Protein AF-W9R3K5-F1 (afdb_monomer)

InterPro domains:
  IPR002325 Cytochrome f [PF01333] (214-258)
  IPR002325 Cytochrome f [PR00610] (56-75)
  IPR002325 Cytochrome f [PR00610] (76-96)
  IPR002325 Cytochrome f [PR00610] (97-116)
  IPR002325 Cytochrome f [PR00610] (117-137)
  IPR002325 Cytochrome f [PR00610] (138-158)
  IPR002325 Cytochrome f [PR00610] (159-179)
  IPR002325 Cytochrome f [PR00610] (180-200)
  IPR002325 Cytochrome f [PR00610] (201-224)
  IPR002325 Cytochrome f [PR00610] (250-258)
  IPR002325 Cytochrome f [PS51010] (47-258)
  IPR011054 Rudiment single hybrid motif [SSF51246] (215-258)
  IPR024094 Cytochrome f large domain [PF16639] (54-202)
  IPR036826 Cytochrome f large domain superfamily [G3DSA:2.60.40.830] (54-217)
  IPR036826 Cytochrome f large domain superfamily [SSF49441] (54-215)

Foldseek 3Di:
DQDPVNVVVQVVVQVDPPQQWAFADPPPPPPPDDQFAADDPCVPVPPDPDDVLPPDVDQADPVRHGPRCVFAVDGDDKDWDFPRIGHAQAKGKIKIAQDDDQPAFAQDLLQDTHAKFKKKKKAADPQKAQDDPVRDDPVVCVLCVPWDWDASDPVRRRIIITDRHGCVSPSMDITTMTHHDCVVVVPDGRDHTYMGMHMDMHGTQADPVRDGGLRHDDDDPDDADFPDWDADPSGWIWTWGAHPPPRDIDIDTRHRHD

Solvent-accessible surface area (backbone atoms only — not comparable to full-atom values): 15282 Å² total; per-residue (Å²): 132,86,49,72,67,58,55,49,50,56,56,48,61,75,67,52,89,64,89,71,44,39,32,53,54,76,76,82,57,90,56,94,78,63,71,32,28,27,66,68,76,46,89,57,72,85,78,66,93,72,66,83,57,70,86,47,95,58,65,57,45,98,89,63,42,32,63,21,40,77,27,31,76,75,89,60,76,59,48,78,49,62,68,66,58,44,51,57,69,34,72,46,63,37,39,38,35,48,74,73,70,82,87,57,62,41,58,40,97,81,26,48,77,35,78,42,34,21,33,36,37,40,40,48,49,81,70,28,30,70,47,53,83,88,73,52,52,71,74,58,45,61,80,37,68,90,62,69,78,39,53,62,36,97,88,37,49,23,28,38,34,39,60,56,40,59,28,87,82,46,37,60,44,72,43,55,32,25,37,44,41,53,91,80,39,82,91,41,71,83,47,78,42,65,68,48,66,23,30,35,72,54,77,46,31,40,44,97,89,68,47,74,36,52,54,42,91,85,74,80,92,66,78,57,47,79,76,48,77,46,77,43,96,85,47,29,38,41,37,33,32,30,28,84,86,79,64,52,75,46,78,46,78,45,60,28,50,108

pLDDT: mean 80.39, std 20.35, range [26.19, 96.69]

Nearest PDB structures (foldseek):
  1tkw-assembly1_B  TM=9.894E-01  e=4.294E-32  Brassica rapa subsp. rapa
  6rqf-assembly1_C  TM=9.807E-01  e=3.649E-30  Spinacia oleracea
  9es7-assembly1_C  TM=9.771E-01  e=3.860E-30  Spinacia oleracea
  1cfm-assembly1_C  TM=9.773E-01  e=5.426E-29  Chlamydomonas reinhardtii
  1e2v-assembly3_C  TM=9.844E-01  e=1.127E-28  Chlamydomonas reinhardtii

Mean predicted aligned error: 10.36 Å

Radius of gyration: 23.52 Å; Cα contacts (8 Å, |Δi|>4): 490; chains: 1; bounding box: 54×47×71 Å

Secondary structure (DSSP, 8-state):
---HHHHHHHHHHTT--S---EEE-------TT---B----GGGTTTS---GGGS-S-SB-TTS-BGGGGT--S----EEE--SEE-TT-EEEEEEE----TT--EEPTTSSEEPPEEEEEEEPPTT-EEPPTTTS-HHHHHHTTT---EEEETTEEEEEEEEEEETTT-SEEEEEEEPP-TTT-TT--S-EE--EEEEEES--SB-TTSPBPSSSPPPPSS-SEEEEEEE-TTS-EEEEEE-TTT--EEEEEE-S--

Sequence (258 aa):
MVTLAEAQAIKRLNKSAGRRRFVFKSFSQRLEDVDVDVCFDLSLLVGFGWNPFESYENPREATGRIVCANCHLANKPVDIEVPQAVLPDTVFEAVVRIPYDLQLKQVLANGKKGALNVGAVLILPEGFELAPPDRISPEIKEKISNLSFQSYRPTKKNILVIGPVPGQKYSEITFPILSPDPATKKDVHFLKYPIYVGGNRGRGQIYPDGSKSNNNVYNATSAGIVSKIIRKEKGGYEIIIVDASDGRQVVDIIPPGP

Structure (mmCIF, N/CA/C/O backbone):
data_AF-W9R3K5-F1
#
_entry.id   AF-W9R3K5-F1
#
loop_
_atom_site.group_PDB
_atom_site.id
_atom_site.type_symbol
_atom_site.label_atom_id
_atom_site.label_alt_id
_atom_site.label_comp_id
_atom_site.label_asym_id
_atom_site.label_entity_id
_atom_site.label_seq_id
_atom_site.pdbx_PDB_ins_code
_atom_site.Cartn_x
_atom_site.Cartn_y
_atom_site.Cartn_z
_atom_site.occupancy
_atom_site.B_iso_or_equiv
_atom_site.auth_seq_id
_atom_site.auth_comp_id
_atom_site.auth_asym_id
_atom_site.auth_atom_id
_atom_site.pdbx_PDB_model_num
ATOM 1 N N . MET A 1 1 ? 1.457 -28.429 -20.320 1.00 41.31 1 MET A N 1
ATOM 2 C CA . MET A 1 1 ? 2.790 -28.838 -20.812 1.00 41.31 1 MET A CA 1
ATOM 3 C C . MET A 1 1 ? 3.045 -28.094 -22.106 1.00 41.31 1 MET A C 1
ATOM 5 O O . MET A 1 1 ? 2.205 -28.184 -22.988 1.00 41.31 1 MET A O 1
ATOM 9 N N . VAL A 1 2 ? 4.127 -27.318 -22.183 1.00 41.12 2 VAL A N 1
ATOM 10 C CA . VAL A 1 2 ? 4.504 -26.596 -23.409 1.00 41.12 2 VAL A CA 1
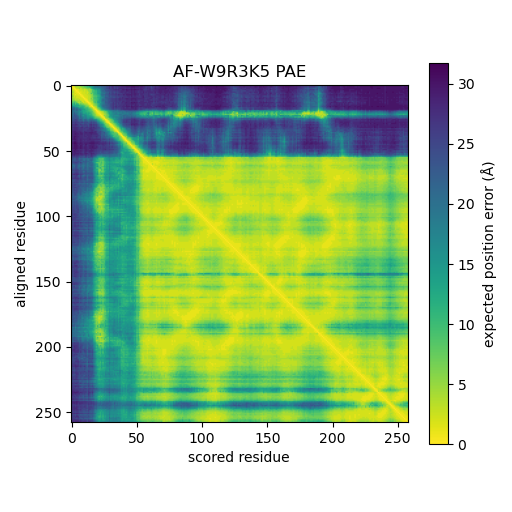ATOM 11 C C . VAL A 1 2 ? 5.002 -27.620 -24.424 1.00 41.12 2 VAL A C 1
ATOM 13 O O . VAL A 1 2 ? 5.856 -28.447 -24.105 1.00 41.12 2 VAL A O 1
ATOM 16 N N . THR A 1 3 ? 4.438 -27.603 -25.624 1.00 65.56 3 THR A N 1
ATOM 17 C CA . THR A 1 3 ? 4.797 -28.532 -26.697 1.00 65.56 3 THR A CA 1
ATOM 18 C C . THR A 1 3 ? 6.191 -28.218 -27.245 1.00 65.56 3 THR A C 1
ATOM 20 O O . THR A 1 3 ? 6.673 -27.084 -27.194 1.00 65.56 3 THR A O 1
ATOM 23 N N . LEU A 1 4 ? 6.860 -29.223 -27.816 1.00 56.72 4 LEU A N 1
ATOM 24 C CA . LEU A 1 4 ? 8.190 -29.053 -28.415 1.00 56.72 4 LEU A CA 1
ATOM 25 C C . LEU A 1 4 ? 8.189 -27.976 -29.521 1.00 56.72 4 LEU A C 1
ATOM 27 O O . LEU A 1 4 ? 9.168 -27.250 -29.683 1.00 56.72 4 LEU A O 1
ATOM 31 N N . ALA A 1 5 ? 7.069 -27.836 -30.235 1.00 47.56 5 ALA A N 1
ATOM 32 C CA . ALA A 1 5 ? 6.863 -26.818 -31.260 1.00 47.56 5 ALA A CA 1
ATOM 33 C C . ALA A 1 5 ? 6.784 -25.399 -30.668 1.00 47.56 5 ALA A C 1
ATOM 35 O O . ALA A 1 5 ? 7.426 -24.484 -31.185 1.00 47.56 5 ALA A O 1
ATOM 36 N N . GLU A 1 6 ? 6.079 -25.215 -29.548 1.00 51.31 6 GLU A N 1
ATOM 37 C CA . GLU A 1 6 ? 6.018 -23.935 -28.826 1.00 51.31 6 GLU A CA 1
ATOM 38 C C . GLU A 1 6 ? 7.387 -23.554 -28.242 1.00 51.31 6 GLU A C 1
ATOM 40 O O . GLU A 1 6 ? 7.830 -22.411 -28.376 1.00 51.31 6 GLU A O 1
ATOM 45 N N . ALA A 1 7 ? 8.122 -24.523 -27.686 1.00 47.47 7 ALA A N 1
ATOM 46 C CA . ALA A 1 7 ? 9.485 -24.309 -27.199 1.00 47.47 7 ALA A CA 1
ATOM 47 C C . ALA A 1 7 ? 10.452 -23.916 -28.336 1.00 47.47 7 ALA A C 1
ATOM 49 O O . ALA A 1 7 ? 11.297 -23.031 -28.174 1.00 47.47 7 ALA A O 1
ATOM 50 N N . GLN A 1 8 ? 10.315 -24.530 -29.515 1.00 45.72 8 GLN A N 1
ATOM 51 C CA . GLN A 1 8 ? 11.103 -24.188 -30.703 1.00 45.72 8 GLN A CA 1
ATOM 52 C C . GLN A 1 8 ? 10.725 -22.821 -31.288 1.00 45.72 8 GLN A C 1
ATOM 54 O O . GLN A 1 8 ? 11.617 -22.093 -31.731 1.00 45.72 8 GLN A O 1
ATOM 59 N N . ALA A 1 9 ? 9.448 -22.434 -31.252 1.00 48.56 9 ALA A N 1
ATOM 60 C CA . ALA A 1 9 ? 8.982 -21.118 -31.688 1.00 48.56 9 ALA A CA 1
ATOM 61 C C . ALA A 1 9 ? 9.552 -19.990 -30.809 1.00 48.56 9 ALA A C 1
ATOM 63 O O . ALA A 1 9 ? 10.096 -19.019 -31.339 1.00 48.56 9 ALA A O 1
ATOM 64 N N . ILE A 1 10 ? 9.552 -20.161 -29.481 1.00 54.00 10 ILE A N 1
ATOM 65 C CA . ILE A 1 10 ? 10.198 -19.231 -28.534 1.00 54.00 10 ILE A CA 1
ATOM 66 C C . ILE A 1 10 ? 11.708 -19.139 -28.812 1.00 54.00 10 ILE A C 1
ATOM 68 O O . ILE A 1 10 ? 12.281 -18.049 -28.863 1.00 54.00 10 ILE A O 1
ATOM 72 N N . LYS A 1 11 ? 12.362 -20.276 -29.085 1.00 50.69 11 LYS A N 1
ATOM 73 C CA . LYS A 1 11 ? 13.798 -20.331 -29.409 1.00 50.69 11 LYS A CA 1
ATOM 74 C C . LYS A 1 11 ? 14.140 -19.643 -30.741 1.00 50.69 11 LYS A C 1
ATOM 76 O O . LYS A 1 11 ? 15.231 -19.091 -30.867 1.00 50.69 11 LYS A O 1
ATOM 81 N N . ARG A 1 12 ? 13.228 -19.652 -31.722 1.00 46.44 12 ARG A N 1
ATOM 82 C CA . ARG A 1 12 ? 13.367 -18.941 -33.010 1.00 46.44 12 ARG A CA 1
ATOM 83 C C . ARG A 1 12 ? 13.109 -17.438 -32.877 1.00 46.44 12 ARG A C 1
ATOM 85 O O . ARG A 1 12 ? 13.874 -16.656 -33.438 1.00 46.44 12 ARG A O 1
ATOM 92 N N . LEU A 1 13 ? 12.125 -17.024 -32.076 1.00 50.50 13 LEU A N 1
ATOM 93 C CA . LEU A 1 13 ? 11.894 -15.611 -31.742 1.00 50.50 13 LEU A CA 1
ATOM 94 C C . LEU A 1 13 ? 13.122 -14.994 -31.053 1.00 50.50 13 LEU A C 1
ATOM 96 O O . LEU A 1 13 ? 13.580 -13.927 -31.464 1.00 50.50 13 LEU A O 1
ATOM 100 N N . ASN A 1 14 ? 13.748 -15.740 -30.135 1.00 49.41 14 ASN A N 1
ATOM 101 C CA . ASN A 1 14 ? 15.016 -15.383 -29.485 1.00 49.41 14 ASN A CA 1
ATOM 102 C C . ASN A 1 14 ? 16.239 -15.337 -30.423 1.00 49.41 14 ASN A C 1
ATOM 104 O O . ASN A 1 14 ? 17.318 -14.965 -29.972 1.00 49.41 14 ASN A O 1
ATOM 108 N N . LYS A 1 15 ? 16.121 -15.710 -31.705 1.00 49.28 15 LYS A N 1
ATOM 109 C CA . LYS A 1 15 ? 17.204 -15.618 -32.705 1.00 49.28 15 LYS A CA 1
ATOM 110 C C . LYS A 1 15 ? 16.934 -14.603 -33.819 1.00 49.28 15 LYS A C 1
ATOM 112 O O . LYS A 1 15 ? 17.848 -14.311 -34.583 1.00 49.28 15 LYS A O 1
ATOM 117 N N . SER A 1 16 ? 15.732 -14.032 -33.901 1.00 44.34 16 SER A N 1
ATOM 118 C CA . SER A 1 16 ? 15.395 -13.044 -34.933 1.00 44.34 16 SER A CA 1
ATOM 119 C C . SER A 1 16 ? 16.031 -11.671 -34.650 1.00 44.34 16 SER A C 1
ATOM 121 O O . SER A 1 16 ? 16.221 -11.291 -33.490 1.00 44.34 16 SER A O 1
ATOM 123 N N . ALA A 1 17 ? 16.403 -10.962 -35.721 1.00 42.12 17 ALA A N 1
ATOM 124 C CA . ALA A 1 17 ? 17.084 -9.661 -35.706 1.00 42.12 17 ALA A CA 1
ATOM 125 C C . ALA A 1 17 ? 16.124 -8.452 -35.616 1.00 42.12 17 ALA A C 1
ATOM 127 O O . ALA A 1 17 ? 16.556 -7.305 -35.710 1.00 42.12 17 ALA A O 1
ATOM 128 N N . GLY A 1 18 ? 14.820 -8.686 -35.425 1.00 47.09 18 GLY A N 1
ATOM 129 C CA . GLY A 1 18 ? 13.885 -7.621 -35.054 1.00 47.09 18 GLY A CA 1
ATOM 130 C C . GLY A 1 18 ? 14.206 -7.112 -33.646 1.00 47.09 18 GLY A C 1
ATOM 131 O O . GLY A 1 18 ? 14.581 -7.909 -32.789 1.00 47.09 18 GLY A O 1
ATOM 132 N N . ARG A 1 19 ? 14.092 -5.794 -33.403 1.00 52.88 19 ARG A N 1
ATOM 133 C CA . ARG A 1 19 ? 14.373 -5.146 -32.101 1.00 52.88 19 ARG A CA 1
ATOM 134 C C . ARG A 1 19 ? 13.690 -5.914 -30.960 1.00 52.88 19 ARG A C 1
ATOM 136 O O . ARG A 1 19 ? 12.493 -5.744 -30.736 1.00 52.88 19 ARG A O 1
ATOM 143 N N . ARG A 1 20 ? 14.456 -6.745 -30.249 1.00 64.69 20 ARG A N 1
ATOM 144 C CA . ARG A 1 20 ? 13.979 -7.517 -29.099 1.00 64.69 20 ARG A CA 1
ATOM 145 C C . ARG A 1 20 ? 13.654 -6.546 -27.974 1.00 64.69 20 ARG A C 1
ATOM 147 O O . ARG A 1 20 ? 14.472 -5.696 -27.632 1.00 64.69 20 ARG A O 1
ATOM 154 N N . ARG A 1 21 ? 12.435 -6.634 -27.458 1.00 66.94 21 ARG A N 1
ATOM 155 C CA . ARG A 1 21 ? 11.913 -5.764 -26.405 1.00 66.94 21 ARG A CA 1
ATOM 156 C C . ARG A 1 21 ? 11.187 -6.619 -25.382 1.00 66.94 21 ARG A C 1
ATOM 158 O O . ARG A 1 21 ? 10.564 -7.618 -25.741 1.00 66.94 21 ARG A O 1
ATOM 165 N N . PHE A 1 22 ? 11.246 -6.207 -24.128 1.00 65.25 22 PHE A N 1
ATOM 166 C CA . PHE A 1 22 ? 10.305 -6.658 -23.117 1.00 65.25 22 PHE A CA 1
ATOM 167 C C . PHE A 1 22 ? 8.942 -6.060 -23.428 1.00 65.25 22 PHE A C 1
ATOM 169 O O . PHE A 1 22 ? 8.864 -4.897 -23.812 1.00 65.25 22 PHE A O 1
ATOM 176 N N . VAL A 1 23 ? 7.879 -6.841 -23.276 1.00 63.09 23 VAL A N 1
ATOM 177 C CA . VAL A 1 23 ? 6.501 -6.363 -23.444 1.00 63.09 23 VAL A CA 1
ATOM 178 C C . VAL A 1 23 ? 5.784 -6.570 -22.121 1.00 63.09 23 VAL A C 1
ATOM 180 O O . VAL A 1 23 ? 5.888 -7.644 -21.534 1.00 63.09 23 VAL A O 1
ATOM 183 N N . PHE A 1 24 ? 5.029 -5.589 -21.643 1.00 65.25 24 PHE A N 1
ATOM 184 C CA . PHE A 1 24 ? 4.273 -5.758 -20.403 1.00 65.25 24 PHE A CA 1
ATOM 185 C C . PHE A 1 24 ? 2.836 -6.204 -20.691 1.00 65.25 24 PHE A C 1
ATOM 187 O O . PHE A 1 24 ? 2.197 -5.777 -21.657 1.00 65.25 24 PHE A O 1
ATOM 194 N N . LYS A 1 25 ? 2.307 -7.130 -19.882 1.00 51.72 25 LYS A N 1
ATOM 195 C CA . LYS A 1 25 ? 0.857 -7.372 -19.820 1.00 51.72 25 LYS A CA 1
ATOM 196 C C . LYS A 1 25 ? 0.253 -6.256 -18.981 1.00 51.72 25 LYS A C 1
ATOM 198 O O . LYS A 1 25 ? 0.192 -6.392 -17.768 1.00 51.72 25 LYS A O 1
ATOM 203 N N . SER A 1 26 ? -0.238 -5.197 -19.624 1.00 41.81 26 SER A N 1
ATOM 204 C CA . SER A 1 26 ? -1.312 -4.423 -19.013 1.00 41.81 26 SER A CA 1
ATOM 205 C C . SER A 1 26 ? -2.578 -5.270 -19.123 1.00 41.81 26 SER A C 1
ATOM 207 O O . SER A 1 26 ? -3.160 -5.433 -20.195 1.00 41.81 26 SER A O 1
ATOM 209 N N . PHE A 1 27 ? -2.991 -5.889 -18.021 1.00 37.06 27 PHE A N 1
ATOM 210 C CA . PHE A 1 27 ? -4.405 -6.199 -17.872 1.00 37.06 27 PHE A CA 1
ATOM 211 C C . PHE A 1 27 ? -5.084 -4.860 -17.589 1.00 37.06 27 PHE A C 1
ATOM 213 O O . PHE A 1 27 ? -5.356 -4.519 -16.450 1.00 37.06 27 PHE A O 1
ATOM 220 N N . SER A 1 28 ? -5.331 -4.073 -18.641 1.00 33.62 28 SER A N 1
ATOM 221 C CA . SER A 1 28 ? -6.359 -3.033 -18.591 1.00 33.62 28 SER A CA 1
ATOM 222 C C . SER A 1 28 ? -7.713 -3.726 -18.738 1.00 33.62 28 SER A C 1
ATOM 224 O O . SER A 1 28 ? -8.464 -3.524 -19.684 1.00 33.62 28 SER A O 1
ATOM 226 N N . GLN A 1 29 ? -7.996 -4.652 -17.831 1.00 29.77 29 GLN A N 1
ATOM 227 C CA . GLN A 1 29 ? -9.359 -4.751 -17.375 1.00 29.77 29 GLN A CA 1
ATOM 228 C C . GLN A 1 29 ? -9.441 -3.662 -16.310 1.00 29.77 29 GLN A C 1
ATOM 230 O O . GLN A 1 29 ? -8.603 -3.615 -15.409 1.00 29.77 29 GLN A O 1
ATOM 235 N N . ARG A 1 30 ? -10.441 -2.785 -16.416 1.00 35.00 30 ARG A N 1
ATOM 236 C CA . ARG A 1 30 ? -11.082 -2.249 -15.216 1.00 35.00 30 ARG A CA 1
ATOM 237 C C . ARG A 1 30 ? -11.542 -3.472 -14.427 1.00 35.00 30 ARG A C 1
ATOM 239 O O . ARG A 1 30 ? -12.647 -3.959 -14.621 1.00 35.00 30 ARG A O 1
ATOM 246 N N . LEU A 1 31 ? -10.625 -4.079 -13.688 1.00 33.44 31 LEU A N 1
ATOM 247 C CA . LEU A 1 31 ? -10.950 -5.100 -12.727 1.00 33.44 31 LEU A CA 1
ATOM 248 C C . LEU A 1 31 ? -11.504 -4.299 -11.567 1.00 33.44 31 LEU A C 1
ATOM 250 O O . LEU A 1 31 ? -10.757 -3.740 -10.774 1.00 33.44 31 LEU A O 1
ATOM 254 N N . GLU A 1 32 ? -12.829 -4.227 -11.523 1.00 29.41 32 GLU A N 1
ATOM 255 C CA . GLU A 1 32 ? -13.564 -3.862 -10.314 1.00 29.41 32 GLU A CA 1
ATOM 256 C C . GLU A 1 32 ? -13.214 -4.817 -9.144 1.00 29.41 32 GLU A C 1
ATOM 258 O O . GLU A 1 32 ? -13.523 -4.494 -8.007 1.00 29.41 32 GLU A O 1
ATOM 263 N N . ASP A 1 33 ? -12.460 -5.903 -9.406 1.00 26.19 33 ASP A N 1
ATOM 264 C CA . ASP A 1 33 ? -12.069 -6.954 -8.460 1.00 26.19 33 ASP A CA 1
ATOM 265 C C . ASP A 1 33 ? -10.570 -7.354 -8.513 1.00 26.19 33 ASP A C 1
ATOM 267 O O . ASP A 1 33 ? -10.234 -8.540 -8.460 1.00 26.19 33 ASP A O 1
ATOM 271 N N . VAL A 1 34 ? -9.621 -6.415 -8.633 1.00 29.66 34 VAL A N 1
ATOM 272 C CA . VAL A 1 34 ? -8.253 -6.715 -8.150 1.00 29.66 34 VAL A CA 1
ATOM 273 C C . VAL A 1 34 ? -8.083 -6.004 -6.822 1.00 29.66 34 VAL A C 1
ATOM 275 O O . VAL A 1 34 ? -7.990 -4.781 -6.775 1.00 29.66 34 VAL A O 1
ATOM 278 N N . ASP A 1 35 ? -8.039 -6.794 -5.751 1.00 31.44 35 ASP A N 1
ATOM 279 C CA . ASP A 1 35 ? -7.597 -6.366 -4.426 1.00 31.44 35 ASP A CA 1
ATOM 280 C C . ASP A 1 35 ? -6.124 -5.939 -4.516 1.00 31.44 35 ASP A C 1
ATOM 282 O O . ASP A 1 35 ? -5.186 -6.736 -4.389 1.00 31.44 35 ASP A O 1
ATOM 286 N N . VAL A 1 36 ? -5.944 -4.657 -4.826 1.00 30.83 36 VAL A N 1
ATOM 287 C CA . VAL A 1 36 ? -4.672 -3.958 -4.976 1.00 30.83 36 VAL A CA 1
ATOM 288 C C . VAL A 1 36 ? -4.496 -3.039 -3.773 1.00 30.83 36 VAL A C 1
ATOM 290 O O . VAL A 1 36 ? -4.692 -1.837 -3.874 1.00 30.83 36 VAL A O 1
ATOM 293 N N . ASP A 1 37 ? -4.098 -3.582 -2.625 1.00 34.25 37 ASP A N 1
ATOM 294 C CA . ASP A 1 37 ? -3.988 -2.777 -1.403 1.00 34.25 37 ASP A CA 1
ATOM 295 C C . ASP A 1 37 ? -2.640 -3.028 -0.718 1.00 34.25 37 ASP A C 1
ATOM 297 O O . ASP A 1 37 ? -2.305 -4.175 -0.427 1.00 34.25 37 ASP A O 1
ATOM 301 N N . VAL A 1 38 ? -1.844 -1.959 -0.513 1.00 32.44 38 VAL A N 1
ATOM 302 C CA . VAL A 1 38 ? -0.531 -1.949 0.186 1.00 32.44 38 VAL A CA 1
ATOM 303 C C . VAL A 1 38 ? -0.621 -1.385 1.623 1.00 32.44 38 VAL A C 1
ATOM 305 O O . VAL A 1 38 ? -1.635 -0.874 2.052 1.00 32.44 38 VAL A O 1
ATOM 308 N N . CYS A 1 39 ? 0.381 -1.633 2.466 1.00 32.94 39 CYS A N 1
ATOM 309 C CA . CYS A 1 39 ? 0.440 -1.384 3.901 1.00 32.94 39 CYS A CA 1
ATOM 310 C C . CYS A 1 39 ? 1.871 -0.987 4.154 1.00 32.94 39 CYS A C 1
ATOM 312 O O . CYS A 1 39 ? 2.777 -1.803 4.006 1.00 32.94 39 CYS A O 1
ATOM 314 N N . PHE A 1 40 ? 2.031 0.263 4.548 1.00 35.84 40 PHE A N 1
ATOM 315 C CA . PHE A 1 40 ? 3.205 0.745 5.236 1.00 35.84 40 PHE A CA 1
ATOM 316 C C . PHE A 1 40 ? 2.721 1.846 6.166 1.00 35.84 40 PHE A C 1
ATOM 318 O O . PHE A 1 40 ? 2.490 2.977 5.734 1.00 35.84 40 PHE A O 1
ATOM 325 N N . ASP A 1 41 ? 2.563 1.525 7.448 1.00 33.72 41 ASP A N 1
ATOM 326 C CA . ASP A 1 41 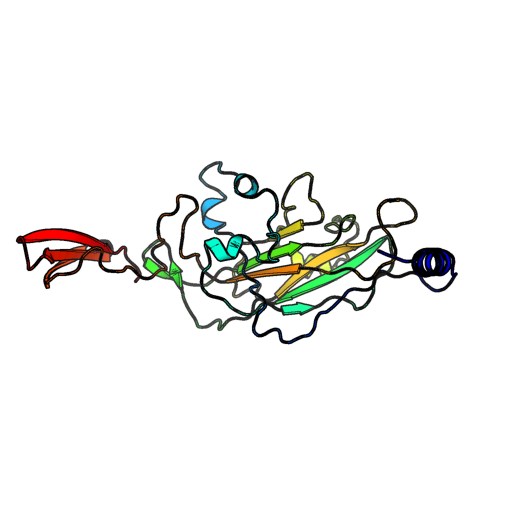? 2.599 2.566 8.462 1.00 33.72 41 ASP A CA 1
ATOM 327 C C . ASP A 1 41 ? 4.065 2.901 8.737 1.00 33.72 41 ASP A C 1
ATOM 329 O O . ASP A 1 41 ? 4.696 2.391 9.660 1.00 33.72 41 ASP A O 1
ATOM 333 N N . LEU A 1 42 ? 4.647 3.750 7.893 1.00 35.16 42 LEU A N 1
ATOM 334 C CA . LEU A 1 42 ? 5.991 4.252 8.153 1.00 35.16 42 LEU A CA 1
ATOM 335 C C . LEU A 1 42 ? 6.027 5.257 9.326 1.00 35.16 42 LEU A C 1
ATOM 337 O O . LEU A 1 42 ? 7.107 5.747 9.654 1.00 35.16 42 LEU A O 1
ATOM 341 N N . SER A 1 43 ? 4.906 5.563 9.997 1.00 36.00 43 SER A N 1
ATOM 342 C CA . SER A 1 43 ? 4.968 6.384 11.215 1.00 36.00 43 SER A CA 1
ATOM 343 C C . SER A 1 43 ? 5.704 5.686 12.369 1.00 36.00 43 SER A C 1
ATOM 345 O O . SER A 1 43 ? 6.144 6.358 13.299 1.00 36.00 43 SER A O 1
ATOM 347 N N . LEU A 1 44 ? 5.943 4.373 12.269 1.00 30.80 44 LEU A N 1
ATOM 348 C CA . LEU A 1 44 ? 6.777 3.614 13.207 1.00 30.80 44 LEU A CA 1
ATOM 349 C C . LEU A 1 44 ? 8.252 3.471 12.784 1.00 30.80 44 LEU A C 1
ATOM 351 O O . LEU A 1 44 ? 9.061 3.009 13.589 1.00 30.80 44 LEU A O 1
ATOM 355 N N . LEU A 1 45 ? 8.647 3.899 11.576 1.00 36.97 45 LEU A N 1
ATOM 356 C CA . LEU A 1 45 ? 9.967 3.565 11.013 1.00 36.97 45 LEU A CA 1
ATOM 357 C C . LEU A 1 45 ? 11.174 4.339 11.556 1.00 36.97 45 LEU A C 1
ATOM 359 O O . LEU A 1 45 ? 12.292 4.069 11.129 1.00 36.97 45 LEU A O 1
ATOM 363 N N . VAL A 1 46 ? 11.006 5.251 12.514 1.00 33.81 46 VAL A N 1
ATOM 364 C CA . VAL A 1 46 ? 12.155 6.006 13.055 1.00 33.81 46 VAL A CA 1
ATOM 365 C C . VAL A 1 46 ? 12.390 5.760 14.553 1.00 33.81 46 VAL A C 1
ATOM 367 O O . VAL A 1 46 ? 13.419 6.166 15.076 1.00 33.81 46 VAL A O 1
ATOM 370 N N . GLY A 1 47 ? 11.484 5.069 15.260 1.00 30.41 47 GLY A N 1
ATOM 371 C CA . GLY A 1 47 ? 11.509 5.031 16.733 1.00 30.41 47 GLY A CA 1
ATOM 372 C C . GLY A 1 47 ? 11.881 3.708 17.411 1.00 30.41 47 GLY A C 1
ATOM 373 O O . GLY A 1 47 ? 12.357 3.746 18.540 1.00 30.41 47 GLY A O 1
ATOM 374 N N . PHE A 1 48 ? 11.654 2.549 16.779 1.00 27.95 48 PHE A N 1
ATOM 375 C CA . PHE A 1 48 ? 11.567 1.277 17.525 1.00 27.95 48 PHE A CA 1
ATOM 376 C C . PHE A 1 48 ? 12.439 0.115 17.026 1.00 27.95 48 PHE A C 1
ATOM 378 O O . PHE A 1 48 ? 12.298 -0.993 17.533 1.00 27.95 48 PHE A O 1
ATOM 385 N N . GLY A 1 49 ? 13.350 0.322 16.068 1.00 27.81 49 GLY A N 1
ATOM 386 C CA . GLY A 1 49 ? 14.281 -0.741 15.645 1.00 27.81 49 GLY A CA 1
ATOM 387 C C . GLY A 1 49 ? 13.604 -2.006 15.090 1.00 27.81 49 GLY A C 1
ATOM 388 O O . GLY A 1 49 ? 14.214 -3.070 15.079 1.00 27.81 49 GLY A O 1
ATOM 389 N N . TRP A 1 50 ? 12.349 -1.900 14.643 1.00 34.72 50 TRP A N 1
ATOM 390 C CA . TRP A 1 50 ? 11.567 -3.006 14.097 1.00 34.72 50 TRP A CA 1
ATOM 391 C C . TRP A 1 50 ? 11.705 -3.030 12.573 1.00 34.72 50 TRP A C 1
ATOM 393 O O . TRP A 1 50 ? 11.459 -2.015 11.918 1.00 34.72 50 TRP A O 1
ATOM 403 N N . ASN A 1 51 ? 12.117 -4.168 12.009 1.00 41.81 51 ASN A N 1
ATOM 404 C CA . ASN A 1 51 ? 12.306 -4.333 10.571 1.00 41.81 51 ASN A CA 1
ATOM 405 C C . ASN A 1 51 ? 11.066 -5.008 9.940 1.00 41.81 51 ASN A C 1
ATOM 407 O O . ASN A 1 51 ? 10.923 -6.227 10.025 1.00 41.81 51 ASN A O 1
ATOM 411 N N . PRO A 1 52 ? 10.157 -4.261 9.282 1.00 40.50 52 PRO A N 1
ATOM 412 C CA . PRO A 1 52 ? 8.877 -4.785 8.781 1.00 40.50 52 PRO A CA 1
ATOM 413 C C . PRO A 1 52 ? 9.017 -5.794 7.634 1.00 40.50 52 PRO A C 1
ATOM 415 O O . PRO A 1 52 ? 8.038 -6.429 7.245 1.00 40.50 52 PRO A O 1
ATOM 418 N N . PHE A 1 53 ? 10.224 -5.963 7.090 1.00 48.16 53 PHE A N 1
ATOM 419 C CA . PHE A 1 53 ? 10.511 -7.017 6.127 1.00 48.16 53 PHE A CA 1
ATOM 420 C C . PHE A 1 53 ? 10.453 -8.415 6.745 1.00 48.16 53 PHE A C 1
ATOM 422 O O . PHE A 1 53 ? 10.393 -9.376 5.990 1.00 48.16 53 PHE A O 1
ATOM 429 N N . GLU A 1 54 ? 10.443 -8.560 8.073 1.00 53.53 54 GLU A N 1
ATOM 430 C CA . GLU A 1 54 ? 10.517 -9.866 8.738 1.00 53.53 54 GLU A CA 1
ATOM 431 C C . GLU A 1 54 ? 9.205 -10.665 8.728 1.00 53.53 54 GLU A C 1
ATOM 433 O O . GLU A 1 54 ? 9.261 -11.891 8.669 1.00 53.53 54 GLU A O 1
ATOM 438 N N . SER A 1 55 ? 8.029 -10.022 8.730 1.00 65.81 55 SER A N 1
ATOM 439 C CA . SER A 1 55 ? 6.756 -10.749 8.907 1.00 65.81 55 SER A CA 1
ATOM 440 C C . SER A 1 55 ? 6.293 -11.530 7.676 1.00 65.81 55 SER A C 1
ATOM 442 O O . SER A 1 55 ? 5.625 -12.551 7.821 1.00 65.81 55 SER A O 1
ATOM 444 N N . TYR A 1 56 ? 6.640 -11.074 6.469 1.00 77.69 56 TYR A N 1
ATOM 445 C CA . TYR A 1 56 ? 6.282 -11.750 5.222 1.00 77.69 56 TYR A CA 1
ATOM 446 C C . TYR A 1 56 ? 7.510 -11.911 4.331 1.00 77.69 56 TYR A C 1
ATOM 448 O O . TYR A 1 56 ? 8.249 -10.965 4.062 1.00 77.69 56 TYR A O 1
ATOM 456 N N . GLU A 1 57 ? 7.731 -13.128 3.840 1.00 84.44 57 GLU A N 1
ATOM 457 C CA . GLU A 1 57 ? 8.828 -13.391 2.909 1.00 84.44 57 GLU A CA 1
ATOM 458 C C . GLU A 1 57 ? 8.532 -12.777 1.535 1.00 84.44 57 GLU A C 1
ATOM 460 O O . GLU A 1 57 ? 9.399 -12.158 0.919 1.00 84.44 57 GLU A O 1
ATOM 465 N N . ASN A 1 58 ? 7.300 -12.919 1.047 1.00 85.19 58 ASN A N 1
ATOM 466 C CA . ASN A 1 58 ? 6.845 -12.379 -0.230 1.00 85.19 58 ASN A CA 1
ATOM 467 C C . ASN A 1 58 ? 5.662 -11.431 0.012 1.00 85.19 58 ASN A C 1
ATOM 469 O O . ASN A 1 58 ? 4.698 -11.853 0.651 1.00 85.19 58 ASN A O 1
ATOM 473 N N . PRO A 1 59 ? 5.688 -10.188 -0.506 1.00 86.38 59 PRO A N 1
ATOM 474 C CA . PRO A 1 59 ? 4.574 -9.262 -0.327 1.00 86.38 59 PRO A CA 1
ATOM 475 C C . PRO A 1 59 ? 3.331 -9.640 -1.140 1.00 86.38 59 PRO A C 1
ATOM 477 O O . PRO A 1 59 ? 2.277 -9.057 -0.904 1.00 86.38 59 PRO A O 1
ATOM 480 N N . ARG A 1 60 ? 3.432 -10.584 -2.088 1.00 89.38 60 ARG A N 1
ATOM 481 C CA . ARG A 1 60 ? 2.301 -11.121 -2.855 1.00 89.38 60 ARG A CA 1
ATOM 482 C C . ARG A 1 60 ? 2.076 -12.587 -2.512 1.00 89.38 60 ARG A C 1
ATOM 484 O O . ARG A 1 60 ? 2.945 -13.430 -2.738 1.00 89.38 60 ARG A O 1
ATOM 491 N N . GLU A 1 61 ? 0.888 -12.880 -2.013 1.00 85.94 61 GLU A N 1
ATOM 492 C CA . GLU A 1 61 ? 0.434 -14.227 -1.695 1.00 85.94 61 GLU A CA 1
ATOM 493 C C . GLU A 1 61 ? 0.182 -15.044 -2.974 1.00 85.94 61 GLU A C 1
ATOM 495 O O . GLU A 1 61 ? 0.052 -14.505 -4.078 1.00 85.94 61 GLU A O 1
ATOM 500 N N . ALA A 1 62 ? 0.070 -16.369 -2.839 1.00 85.19 62 ALA A N 1
ATOM 501 C CA . ALA A 1 62 ? -0.241 -17.257 -3.965 1.00 85.19 62 ALA A CA 1
ATOM 502 C C . ALA A 1 62 ? -1.606 -16.944 -4.611 1.00 85.19 62 ALA A C 1
ATOM 504 O O . ALA A 1 62 ? -1.781 -17.142 -5.812 1.00 85.19 62 ALA A O 1
ATOM 505 N N . THR A 1 63 ? -2.538 -16.395 -3.827 1.00 85.06 63 THR A N 1
ATOM 506 C CA . THR A 1 63 ? -3.847 -15.881 -4.267 1.00 85.06 63 THR A CA 1
ATOM 507 C C . THR A 1 63 ? -3.728 -14.654 -5.175 1.00 85.06 63 THR A C 1
ATOM 509 O O . THR A 1 63 ? -4.665 -14.315 -5.887 1.00 85.06 63 THR A O 1
ATOM 512 N N . GLY A 1 64 ? -2.573 -13.986 -5.173 1.00 85.12 64 GLY A N 1
ATOM 513 C CA . GLY A 1 64 ? -2.338 -12.724 -5.860 1.00 85.12 64 GLY A CA 1
ATOM 514 C C . GLY A 1 64 ? -2.631 -11.484 -5.021 1.00 85.12 64 GLY A C 1
ATOM 515 O O . GLY A 1 64 ? -2.238 -10.398 -5.447 1.00 85.12 64 GLY A O 1
ATOM 516 N N . ARG A 1 65 ? -3.225 -11.655 -3.834 1.00 82.75 65 ARG A N 1
ATOM 517 C CA . ARG A 1 65 ? -3.433 -10.604 -2.834 1.00 82.75 65 ARG A CA 1
ATOM 518 C C . ARG A 1 65 ? -2.090 -10.106 -2.304 1.00 82.75 65 ARG A C 1
ATOM 520 O O . ARG A 1 65 ? -1.159 -10.888 -2.095 1.00 82.75 65 ARG A O 1
ATOM 527 N N . ILE A 1 66 ? -1.989 -8.802 -2.084 1.00 85.56 66 ILE A N 1
ATOM 528 C CA . ILE A 1 66 ? -0.825 -8.195 -1.438 1.00 85.56 66 ILE A CA 1
ATOM 529 C C . ILE A 1 66 ? -1.066 -8.192 0.078 1.00 85.56 66 ILE A C 1
ATOM 531 O O . ILE A 1 66 ? -2.130 -7.781 0.539 1.00 85.56 66 ILE A O 1
ATOM 535 N N . VAL A 1 67 ? -0.069 -8.632 0.855 1.00 85.00 67 VAL A N 1
ATOM 536 C CA . VAL A 1 67 ? -0.129 -8.887 2.324 1.00 85.00 67 VAL A CA 1
ATOM 537 C C . VAL A 1 67 ? -0.634 -7.714 3.156 1.00 85.00 67 VAL A C 1
ATOM 539 O O . VAL A 1 67 ? -1.055 -7.812 4.301 1.00 85.00 67 VAL A O 1
ATOM 542 N N . CYS A 1 68 ? -0.568 -6.554 2.565 1.00 80.44 68 CYS A N 1
ATOM 543 C CA . CYS A 1 68 ? -0.951 -5.309 3.135 1.00 80.44 68 CYS A CA 1
ATOM 544 C C . CYS A 1 68 ? -2.459 -5.101 3.332 1.00 80.44 68 CYS A C 1
ATOM 546 O O . CYS A 1 68 ? -2.869 -4.396 4.260 1.00 80.44 68 CYS A O 1
ATOM 548 N N . ALA A 1 69 ? -3.272 -5.769 2.516 1.00 81.75 69 ALA A N 1
ATOM 549 C CA . ALA A 1 69 ? -4.714 -5.855 2.700 1.00 81.75 69 ALA A CA 1
ATOM 550 C C . ALA A 1 69 ? -5.093 -6.508 4.049 1.00 81.75 69 ALA A C 1
ATOM 552 O O . ALA A 1 69 ? -6.242 -6.446 4.474 1.00 81.75 69 ALA A O 1
ATOM 553 N N . ASN A 1 70 ? -4.140 -7.140 4.749 1.00 85.62 70 ASN A N 1
ATOM 554 C CA . ASN A 1 70 ? -4.357 -7.712 6.082 1.00 85.62 70 ASN A CA 1
ATOM 555 C C . ASN A 1 70 ? -4.475 -6.629 7.170 1.00 85.62 70 ASN A C 1
ATOM 557 O O . ASN A 1 70 ? -5.094 -6.875 8.201 1.00 85.62 70 ASN A O 1
ATOM 561 N N . CYS A 1 71 ? -3.945 -5.422 6.927 1.00 81.56 71 CYS A N 1
ATOM 562 C CA . CYS A 1 71 ? -4.049 -4.285 7.848 1.00 81.56 71 CYS A CA 1
ATOM 563 C C . CYS A 1 71 ? -4.885 -3.128 7.286 1.00 81.56 71 CYS A C 1
ATOM 565 O O . CYS A 1 71 ? -5.506 -2.398 8.059 1.00 81.56 71 CYS A O 1
ATOM 567 N N . HIS A 1 72 ? -4.895 -2.947 5.963 1.00 84.31 72 HIS A N 1
ATOM 568 C CA . HIS A 1 72 ? -5.687 -1.938 5.259 1.00 84.31 72 HIS A CA 1
ATOM 569 C C . HIS A 1 72 ? -6.893 -2.616 4.615 1.00 84.31 72 HIS A C 1
ATOM 571 O O . HIS A 1 72 ? -6.802 -3.177 3.532 1.00 84.31 72 HIS A O 1
ATOM 577 N N . LEU A 1 73 ? -8.012 -2.615 5.334 1.00 88.38 73 LEU A N 1
ATOM 578 C CA . LEU A 1 73 ? -9.175 -3.453 5.027 1.00 88.38 73 LEU A CA 1
ATOM 579 C C . LEU A 1 73 ? -10.110 -2.835 3.981 1.00 88.38 73 LEU A C 1
ATOM 581 O O . LEU A 1 73 ? -10.975 -3.520 3.444 1.00 88.38 73 LEU A O 1
ATOM 585 N N . ALA A 1 74 ? -9.988 -1.530 3.740 1.00 87.12 74 ALA A N 1
ATOM 586 C CA . ALA A 1 74 ? -10.811 -0.822 2.772 1.00 87.12 74 ALA A CA 1
ATOM 587 C C . ALA A 1 74 ? -10.134 -0.824 1.398 1.00 87.12 74 ALA A C 1
ATOM 589 O O . ALA A 1 74 ? -9.088 -0.201 1.243 1.00 87.12 74 ALA A O 1
ATOM 590 N N . ASN A 1 75 ? -10.784 -1.438 0.411 1.00 87.44 75 ASN A N 1
ATOM 591 C CA . ASN A 1 75 ? -10.311 -1.454 -0.971 1.00 87.44 75 ASN A CA 1
ATOM 592 C C . ASN A 1 75 ? -10.556 -0.089 -1.643 1.00 87.44 75 ASN A C 1
ATOM 594 O O . ASN A 1 75 ? -11.659 0.482 -1.572 1.00 87.44 75 ASN A O 1
ATOM 598 N N . LYS A 1 76 ? -9.509 0.456 -2.273 1.00 88.00 76 LYS A N 1
ATOM 599 C CA . LYS A 1 76 ? -9.569 1.654 -3.119 1.00 88.00 76 LYS A CA 1
ATOM 600 C C . LYS A 1 76 ? -8.700 1.479 -4.372 1.00 88.00 76 LYS A C 1
ATOM 602 O O . LYS A 1 76 ? -7.632 0.891 -4.293 1.00 88.00 76 LYS A O 1
ATOM 607 N N . PRO A 1 77 ? -9.101 2.068 -5.516 1.00 88.75 77 PRO A N 1
ATOM 608 C CA . PRO A 1 77 ? -8.388 1.864 -6.769 1.00 88.75 77 PRO A CA 1
ATOM 609 C C . PRO A 1 77 ? -6.992 2.493 -6.753 1.00 88.75 77 PRO A C 1
ATOM 611 O O . PRO A 1 77 ? -6.784 3.581 -6.201 1.00 88.75 77 PRO A O 1
ATOM 614 N N . VAL A 1 78 ? -6.074 1.813 -7.435 1.00 89.00 78 VAL A N 1
ATOM 615 C CA . VAL A 1 78 ? -4.703 2.236 -7.724 1.00 89.00 78 VAL A CA 1
ATOM 616 C C . VAL A 1 78 ? -4.464 1.994 -9.208 1.00 89.00 78 VAL A C 1
ATOM 618 O O . VAL A 1 78 ? -4.734 0.902 -9.703 1.00 89.00 78 VAL A O 1
ATOM 621 N N . ASP A 1 79 ? -3.931 2.994 -9.902 1.00 88.56 79 ASP A N 1
ATOM 622 C CA . ASP A 1 79 ? -3.616 2.892 -11.325 1.00 88.56 79 ASP A CA 1
ATOM 623 C C . ASP A 1 79 ? -2.106 2.801 -11.539 1.00 88.56 79 ASP A C 1
ATOM 625 O O . ASP A 1 79 ? -1.309 3.360 -10.781 1.00 88.56 79 ASP A O 1
ATOM 629 N N . ILE A 1 80 ? -1.708 2.113 -12.607 1.00 90.94 80 ILE A N 1
ATOM 630 C CA . ILE A 1 80 ? -0.319 2.045 -13.051 1.00 90.94 80 ILE A CA 1
ATOM 631 C C . ILE A 1 80 ? -0.224 2.281 -14.556 1.00 90.94 80 ILE A C 1
ATOM 633 O O . ILE A 1 80 ? -0.900 1.633 -15.354 1.00 90.94 80 ILE A O 1
ATOM 637 N N . GLU A 1 81 ? 0.672 3.181 -14.943 1.00 90.56 81 GLU A N 1
ATOM 638 C CA . GLU A 1 81 ? 1.033 3.447 -16.329 1.00 90.56 81 GLU A CA 1
ATOM 639 C C . GLU A 1 81 ? 2.487 3.037 -16.564 1.00 90.56 81 GLU A C 1
ATOM 641 O O . GLU A 1 81 ? 3.403 3.455 -15.855 1.00 90.56 81 GLU A O 1
ATOM 646 N N . VAL A 1 82 ? 2.698 2.192 -17.572 1.00 91.25 82 VAL A N 1
ATOM 647 C CA . VAL A 1 82 ? 4.019 1.733 -18.012 1.00 91.25 82 VAL A CA 1
ATOM 648 C C . VAL A 1 82 ? 4.084 1.753 -19.537 1.00 91.25 82 VAL A C 1
ATOM 650 O O . VAL A 1 82 ? 3.055 1.552 -20.194 1.00 91.25 82 VAL A O 1
ATOM 653 N N . PRO A 1 83 ? 5.273 1.938 -20.137 1.00 89.81 83 PRO A N 1
ATOM 654 C CA . PRO A 1 83 ? 5.444 1.774 -21.571 1.00 89.81 83 PRO A CA 1
ATOM 655 C C . PRO A 1 83 ? 4.988 0.384 -22.009 1.00 89.81 83 PRO A C 1
ATOM 657 O O . PRO A 1 83 ? 5.243 -0.606 -21.331 1.00 89.81 83 PRO A O 1
ATOM 660 N N . GLN A 1 84 ? 4.369 0.279 -23.184 1.00 84.94 84 GLN A N 1
ATOM 661 C CA . GLN A 1 84 ? 3.941 -1.016 -23.723 1.00 84.94 84 GLN A CA 1
ATOM 662 C C . GLN A 1 84 ? 5.115 -2.004 -23.855 1.00 84.94 84 GLN A C 1
ATOM 664 O O . GLN A 1 84 ? 4.953 -3.211 -23.643 1.00 84.94 84 GLN A O 1
ATOM 669 N N . ALA A 1 85 ? 6.287 -1.493 -24.239 1.00 85.88 85 ALA A N 1
ATOM 670 C CA . ALA A 1 85 ? 7.488 -2.281 -24.430 1.00 85.88 85 ALA A CA 1
ATOM 671 C C . ALA A 1 85 ? 8.756 -1.470 -24.146 1.00 85.88 85 ALA A C 1
ATOM 673 O O . ALA A 1 85 ? 8.813 -0.281 -24.462 1.00 85.88 85 ALA A O 1
ATOM 674 N N . VAL A 1 86 ? 9.787 -2.132 -23.621 1.00 91.38 86 VAL A N 1
ATOM 675 C CA . VAL A 1 86 ? 11.082 -1.521 -23.280 1.00 91.38 86 VAL A CA 1
ATOM 676 C C . VAL A 1 86 ? 12.239 -2.324 -23.871 1.00 91.38 86 VAL A C 1
ATOM 678 O O . VAL A 1 86 ? 12.156 -3.544 -24.030 1.00 91.38 86 VAL A O 1
ATOM 681 N N . LEU A 1 87 ? 13.302 -1.630 -24.268 1.00 92.56 87 LEU A N 1
ATOM 682 C CA . LEU A 1 87 ? 14.548 -2.252 -24.725 1.00 92.56 87 LEU A CA 1
ATOM 683 C C . LEU A 1 87 ? 15.345 -2.779 -23.518 1.00 92.56 87 LEU A C 1
ATOM 685 O O . LEU A 1 87 ? 15.081 -2.325 -22.410 1.00 92.56 87 LEU A O 1
ATOM 689 N N . PRO A 1 88 ? 16.277 -3.733 -23.702 1.00 94.50 88 PRO A N 1
ATOM 690 C CA . PRO A 1 88 ? 17.189 -4.149 -22.634 1.00 94.50 88 PRO A CA 1
ATOM 691 C C . PRO A 1 88 ? 18.124 -3.009 -22.199 1.00 94.50 88 PRO A C 1
ATOM 693 O O . PRO A 1 88 ? 18.347 -2.073 -22.967 1.00 94.50 88 PRO A O 1
ATOM 696 N N . ASP A 1 89 ? 18.643 -3.090 -20.967 1.00 95.25 89 ASP A N 1
ATOM 697 C CA . ASP A 1 89 ? 19.527 -2.083 -20.335 1.00 95.25 89 ASP A CA 1
ATOM 698 C C . ASP A 1 89 ? 19.062 -0.623 -20.532 1.00 95.25 89 ASP A C 1
ATOM 700 O O . ASP A 1 89 ? 19.837 0.294 -20.800 1.00 95.25 89 ASP A O 1
ATOM 704 N N . THR A 1 90 ? 17.753 -0.395 -20.446 1.00 94.62 90 THR A N 1
ATOM 705 C CA . THR A 1 90 ? 17.132 0.915 -20.633 1.00 94.62 90 THR A CA 1
ATOM 706 C C . THR A 1 90 ? 16.374 1.319 -19.373 1.00 94.62 90 THR A C 1
ATOM 708 O O . THR A 1 90 ? 15.677 0.505 -18.762 1.00 94.62 90 THR A O 1
ATOM 711 N N . VAL A 1 91 ? 16.506 2.590 -18.988 1.00 96.12 91 VAL A N 1
ATOM 712 C CA . VAL A 1 91 ? 15.713 3.181 -17.906 1.00 96.12 91 VAL A CA 1
ATOM 713 C C . VAL A 1 91 ? 14.359 3.615 -18.457 1.00 96.12 91 VAL A C 1
ATOM 715 O O . VAL A 1 91 ? 14.291 4.273 -19.494 1.00 96.12 91 VAL A O 1
ATOM 718 N N . PHE A 1 92 ? 13.283 3.257 -17.764 1.00 94.69 92 PHE A N 1
ATOM 719 C CA . PHE A 1 92 ? 11.926 3.685 -18.089 1.00 94.69 92 PHE A CA 1
ATOM 720 C C . PHE A 1 92 ? 11.146 4.080 -16.833 1.00 94.69 92 PHE A C 1
ATOM 722 O O . PHE A 1 92 ? 11.497 3.700 -15.716 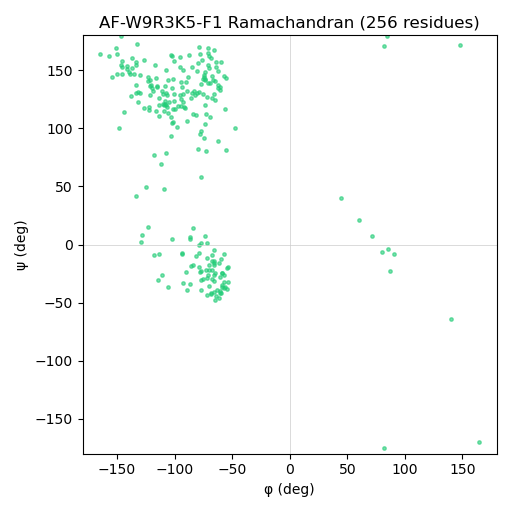1.00 94.69 92 PHE A O 1
ATOM 729 N N . GLU A 1 93 ? 10.080 4.853 -17.026 1.00 94.31 93 GLU A N 1
ATOM 730 C CA . GLU A 1 93 ? 9.191 5.301 -15.954 1.00 94.31 93 GLU A CA 1
ATOM 731 C C . GLU A 1 93 ? 8.014 4.326 -15.795 1.00 94.31 93 GLU A C 1
ATOM 733 O O . GLU A 1 93 ? 7.330 4.013 -16.770 1.00 94.31 93 GLU A O 1
ATOM 738 N N . ALA A 1 94 ? 7.754 3.872 -14.568 1.00 93.56 94 ALA A N 1
ATOM 739 C CA . ALA A 1 94 ? 6.449 3.339 -14.180 1.00 93.56 94 ALA A CA 1
ATOM 740 C C . ALA A 1 94 ? 5.759 4.348 -13.264 1.00 93.56 94 ALA A C 1
ATOM 742 O O . ALA A 1 94 ? 6.289 4.686 -12.206 1.00 93.56 94 ALA A O 1
ATOM 743 N N . VAL A 1 95 ? 4.592 4.839 -13.664 1.00 95.00 95 VAL A N 1
ATOM 744 C CA . VAL A 1 95 ? 3.845 5.853 -12.915 1.00 95.00 95 VAL A CA 1
ATOM 745 C C . VAL A 1 95 ? 2.719 5.167 -12.161 1.00 95.00 95 VAL A C 1
ATOM 747 O O . VAL A 1 95 ? 1.823 4.592 -12.771 1.00 95.00 95 VAL A O 1
ATOM 750 N N . VAL A 1 96 ? 2.767 5.217 -10.833 1.00 93.81 96 VAL A N 1
ATOM 751 C CA . VAL A 1 96 ? 1.715 4.699 -9.953 1.00 93.81 96 VAL A CA 1
ATOM 752 C C . VAL A 1 96 ? 0.868 5.867 -9.470 1.00 93.81 96 VAL A C 1
ATOM 754 O O . VAL A 1 96 ? 1.397 6.798 -8.862 1.00 93.81 96 VAL A O 1
ATOM 757 N N . ARG A 1 97 ? -0.444 5.820 -9.710 1.00 93.75 97 ARG A N 1
ATOM 758 C CA . ARG A 1 97 ? -1.400 6.813 -9.211 1.00 93.75 97 ARG A CA 1
ATOM 759 C C . ARG A 1 97 ? -2.231 6.221 -8.084 1.00 93.75 97 ARG A C 1
ATOM 761 O O . ARG A 1 97 ? -2.838 5.163 -8.228 1.00 93.75 97 ARG A O 1
ATOM 768 N N . ILE A 1 98 ? -2.288 6.942 -6.972 1.00 91.62 98 ILE A N 1
ATOM 769 C CA . ILE A 1 98 ? -3.097 6.607 -5.800 1.00 91.62 98 ILE A CA 1
ATOM 770 C C . ILE A 1 98 ? -4.103 7.750 -5.631 1.00 91.62 98 ILE A C 1
ATOM 772 O O . ILE A 1 98 ? -3.889 8.652 -4.813 1.00 91.62 98 ILE A O 1
ATOM 776 N N . PRO A 1 99 ? -5.172 7.784 -6.451 1.00 91.19 99 PRO A N 1
ATOM 777 C CA . PRO A 1 99 ? -6.130 8.882 -6.417 1.00 91.19 99 PRO A CA 1
ATOM 778 C C . PRO A 1 99 ? -6.805 8.929 -5.049 1.00 91.19 99 PRO A C 1
ATOM 780 O O . PRO A 1 99 ? -6.972 7.891 -4.428 1.00 91.19 99 PRO A O 1
ATOM 783 N N . TYR A 1 100 ? -7.211 10.097 -4.561 1.00 89.75 100 TYR A N 1
ATOM 784 C CA . TYR A 1 100 ? -8.185 10.262 -3.476 1.00 89.75 100 TYR A CA 1
ATOM 785 C C . TYR A 1 100 ? -8.672 11.709 -3.446 1.00 89.75 100 TYR A C 1
ATOM 787 O O . TYR A 1 100 ? -8.051 12.589 -4.037 1.00 89.75 100 TYR A O 1
ATOM 795 N N . ASP A 1 101 ? -9.779 11.962 -2.754 1.00 92.62 101 ASP A N 1
ATOM 796 C CA . ASP A 1 101 ? -10.242 13.329 -2.536 1.00 92.62 101 ASP A CA 1
ATOM 797 C C . ASP A 1 101 ? -9.339 14.038 -1.513 1.00 92.62 101 ASP A C 1
ATOM 799 O O . ASP A 1 101 ? -9.318 13.693 -0.328 1.00 92.62 101 ASP A O 1
ATOM 803 N N . LEU A 1 102 ? -8.596 15.041 -1.989 1.00 90.00 102 LEU A N 1
ATOM 804 C CA . LEU A 1 102 ? -7.624 15.812 -1.212 1.00 90.00 102 LEU A CA 1
ATOM 805 C C . LEU A 1 102 ? -8.258 16.662 -0.096 1.00 90.00 102 LEU A C 1
ATOM 807 O O . LEU A 1 102 ? -7.539 17.115 0.798 1.00 90.00 102 LEU A O 1
ATOM 811 N N . GLN A 1 103 ? -9.579 16.883 -0.130 1.00 91.75 103 GLN A N 1
ATOM 812 C CA . GLN A 1 103 ? -10.313 17.579 0.934 1.00 91.75 103 GLN A CA 1
ATOM 813 C C . GLN A 1 103 ? -10.592 16.672 2.137 1.00 91.75 103 GLN A C 1
ATOM 815 O O . GLN A 1 103 ? -10.842 17.160 3.246 1.00 91.75 103 GLN A O 1
ATOM 820 N N . LEU A 1 104 ? -10.529 15.350 1.947 1.00 91.44 104 LEU A N 1
ATOM 821 C CA . LEU A 1 104 ? -10.757 14.399 3.023 1.00 91.44 104 LEU A CA 1
ATOM 822 C C . LEU A 1 104 ? -9.600 14.415 4.020 1.00 91.44 104 LEU A C 1
ATOM 824 O O . LEU A 1 104 ? -8.418 14.447 3.675 1.00 91.44 104 LEU A O 1
ATOM 828 N N . LYS A 1 105 ? -9.970 14.347 5.297 1.00 93.06 105 LYS A N 1
ATOM 829 C CA . LYS A 1 105 ? -9.046 14.210 6.421 1.00 93.06 105 LYS A CA 1
ATOM 830 C C . LYS A 1 105 ? -9.299 12.883 7.118 1.00 93.06 105 LYS A C 1
ATOM 832 O O . LYS A 1 105 ? -10.447 12.476 7.272 1.00 93.06 105 LYS A O 1
ATOM 837 N N . GLN A 1 106 ? -8.233 12.250 7.586 1.00 91.75 106 GLN A N 1
ATOM 838 C CA . GLN A 1 106 ? -8.289 11.010 8.357 1.00 91.75 106 GLN A CA 1
ATOM 839 C C . GLN A 1 106 ? -8.081 11.265 9.849 1.00 91.75 106 GLN A C 1
ATOM 841 O O . GLN A 1 106 ? -7.519 12.289 10.242 1.00 91.75 106 GLN A O 1
ATOM 846 N N . VAL A 1 107 ? -8.474 10.302 10.677 1.00 92.69 107 VAL A N 1
ATOM 847 C CA . VAL A 1 107 ? -8.155 10.282 12.106 1.00 92.69 107 VAL A CA 1
ATOM 848 C C . VAL A 1 107 ? -6.679 9.915 12.295 1.00 92.69 107 VAL A C 1
ATOM 850 O O . VAL A 1 107 ? -6.224 8.839 11.901 1.00 92.69 107 VAL A O 1
ATOM 853 N N . LEU A 1 108 ? -5.914 10.811 12.915 1.00 91.06 108 LEU A N 1
ATOM 854 C CA . LEU A 1 108 ? -4.520 10.581 13.289 1.00 91.06 108 LEU A CA 1
ATOM 855 C C . LEU A 1 108 ? -4.420 9.740 14.571 1.00 91.06 108 LEU A C 1
ATOM 857 O O . LEU A 1 108 ? -5.398 9.552 15.292 1.00 91.06 108 LEU A O 1
ATOM 861 N N . ALA A 1 109 ? -3.214 9.278 14.907 1.00 88.88 109 ALA A N 1
ATOM 862 C CA . ALA A 1 109 ? -2.973 8.496 16.126 1.00 88.88 109 ALA A CA 1
ATOM 863 C C . ALA A 1 109 ? -3.408 9.219 17.421 1.00 88.88 109 ALA A C 1
ATOM 865 O O . ALA A 1 109 ? -3.779 8.576 18.395 1.00 88.88 109 ALA A O 1
ATOM 866 N N . ASN A 1 110 ? -3.426 10.556 17.421 1.00 87.38 110 ASN A N 1
ATOM 867 C CA . ASN A 1 110 ? -3.893 11.378 18.545 1.00 87.38 110 ASN A CA 1
ATOM 868 C C . ASN A 1 110 ? -5.415 11.651 18.543 1.00 87.38 110 ASN A C 1
ATOM 870 O O . ASN A 1 110 ? -5.885 12.461 19.339 1.00 87.38 110 ASN A O 1
ATOM 874 N N . GLY A 1 111 ? -6.171 11.061 17.614 1.00 90.12 111 GLY A N 1
ATOM 875 C CA . GLY A 1 111 ? -7.616 11.250 17.458 1.00 90.12 111 GLY A CA 1
ATOM 876 C C . GLY A 1 111 ? -8.044 12.524 16.720 1.00 90.12 111 GLY A C 1
ATOM 877 O O . GLY A 1 111 ? -9.225 12.686 16.421 1.00 90.12 111 GLY A O 1
ATOM 878 N N . LYS A 1 112 ? -7.122 13.439 16.386 1.00 92.50 112 LYS A N 1
ATOM 879 C CA . LYS A 1 112 ? -7.438 14.642 15.594 1.00 92.50 112 LYS A CA 1
ATOM 880 C C . LYS A 1 112 ? -7.529 14.310 14.104 1.00 92.50 112 LYS A C 1
ATOM 882 O O . LYS A 1 112 ? -6.902 13.367 13.630 1.00 92.50 112 LYS A O 1
ATOM 887 N N . LYS A 1 113 ? -8.259 15.131 13.345 1.00 93.62 113 LYS A N 1
ATOM 888 C CA . LYS A 1 113 ? -8.325 15.021 11.879 1.00 93.62 113 LYS A CA 1
ATOM 889 C C . LYS A 1 113 ? -7.085 15.638 11.223 1.00 93.62 113 LYS A C 1
ATOM 891 O O . LYS A 1 113 ? -6.742 16.780 11.521 1.00 93.62 113 LYS A O 1
ATOM 896 N N . GLY A 1 114 ? -6.455 14.916 10.301 1.00 93.25 114 GLY A N 1
ATOM 897 C CA . GLY A 1 114 ? -5.260 15.350 9.576 1.00 93.25 114 GLY A CA 1
ATOM 898 C C . GLY A 1 114 ? -5.194 14.835 8.141 1.00 93.25 114 GLY A C 1
ATOM 899 O O . GLY A 1 114 ? -6.092 14.135 7.677 1.00 93.25 114 GLY A O 1
ATOM 900 N N . ALA A 1 115 ? -4.131 15.213 7.433 1.00 92.56 115 ALA A N 1
ATOM 901 C CA . ALA A 1 115 ? -3.914 14.820 6.043 1.00 92.56 115 ALA A CA 1
ATOM 902 C C . ALA A 1 115 ? -3.618 13.316 5.895 1.00 92.56 115 ALA A C 1
ATOM 904 O O . ALA A 1 115 ? -3.226 12.634 6.850 1.00 92.56 115 ALA A O 1
ATOM 905 N N . LEU A 1 116 ? -3.811 12.806 4.678 1.00 91.94 116 LEU A N 1
ATOM 906 C CA . LEU A 1 116 ? -3.478 11.435 4.313 1.00 91.94 116 LEU A CA 1
ATOM 907 C C . LEU A 1 116 ? -2.042 11.356 3.790 1.00 91.94 116 LEU A C 1
ATOM 909 O O . LEU A 1 116 ? -1.586 12.210 3.030 1.00 91.94 116 LEU A O 1
ATOM 913 N N . ASN A 1 117 ? -1.352 10.293 4.189 1.00 91.44 117 ASN A N 1
ATOM 914 C CA . ASN A 1 117 ? -0.101 9.873 3.572 1.00 91.44 117 ASN A CA 1
ATOM 915 C C . ASN A 1 117 ? -0.384 8.725 2.612 1.00 91.44 117 ASN A C 1
ATOM 917 O O . ASN A 1 117 ? -1.387 8.024 2.768 1.00 91.44 117 ASN A O 1
ATOM 921 N N . VAL A 1 118 ? 0.511 8.531 1.653 1.00 91.12 118 VAL A N 1
ATOM 922 C CA . VAL A 1 118 ? 0.431 7.448 0.678 1.00 91.12 118 VAL A CA 1
ATOM 923 C C . VAL A 1 118 ? 1.714 6.628 0.647 1.00 91.12 118 VAL A C 1
ATOM 925 O O . VAL A 1 118 ? 2.781 7.082 1.063 1.00 91.12 118 VAL A O 1
ATOM 928 N N . GLY A 1 119 ? 1.604 5.404 0.154 1.00 90.75 119 GLY A N 1
ATOM 929 C CA . GLY A 1 119 ? 2.732 4.512 -0.077 1.00 90.75 119 GLY A CA 1
ATOM 930 C C . GLY A 1 119 ? 2.379 3.473 -1.130 1.00 90.75 119 GLY A C 1
ATOM 931 O O . GLY A 1 119 ? 1.202 3.263 -1.417 1.00 90.75 119 GLY A O 1
ATOM 932 N N . ALA A 1 120 ? 3.388 2.835 -1.710 1.00 88.75 120 ALA A N 1
ATOM 933 C CA . ALA A 1 120 ? 3.202 1.828 -2.742 1.00 88.75 120 ALA A CA 1
ATOM 934 C C . ALA A 1 120 ? 4.252 0.717 -2.664 1.00 88.75 120 ALA A C 1
ATOM 936 O O . ALA A 1 120 ? 5.384 0.938 -2.227 1.00 88.75 120 ALA A O 1
ATOM 937 N N . VAL A 1 121 ? 3.867 -0.467 -3.144 1.00 91.00 121 VAL A N 1
ATOM 938 C CA . VAL A 1 121 ? 4.778 -1.550 -3.516 1.00 91.00 121 VAL A CA 1
ATOM 939 C C . VAL A 1 121 ? 4.666 -1.781 -5.014 1.00 91.00 121 VAL A C 1
ATOM 941 O O . VAL A 1 121 ? 3.568 -1.821 -5.568 1.00 91.00 121 VAL A O 1
ATOM 944 N N . LEU A 1 122 ? 5.801 -1.953 -5.674 1.00 93.12 122 LEU A N 1
ATOM 945 C CA . LEU A 1 122 ? 5.880 -2.309 -7.078 1.00 93.12 122 LEU A CA 1
ATOM 946 C C . LEU A 1 122 ? 6.678 -3.602 -7.207 1.00 93.12 122 LEU A C 1
ATOM 948 O O . LEU A 1 122 ? 7.856 -3.659 -6.866 1.00 93.12 122 LEU A O 1
ATOM 952 N N . ILE A 1 123 ? 6.017 -4.651 -7.679 1.00 92.50 123 ILE A N 1
ATOM 953 C CA . ILE A 1 123 ? 6.571 -5.990 -7.855 1.00 92.50 123 ILE A CA 1
ATOM 954 C C . ILE A 1 123 ? 6.871 -6.169 -9.338 1.00 92.50 123 ILE A C 1
ATOM 956 O O . ILE A 1 123 ? 5.970 -6.361 -10.162 1.00 92.50 123 ILE A O 1
ATOM 960 N N . LEU A 1 124 ? 8.156 -6.098 -9.665 1.00 94.19 124 LEU A N 1
ATOM 961 C CA . LEU A 1 124 ? 8.668 -6.264 -11.016 1.00 94.19 124 LEU A CA 1
ATOM 962 C C . LEU A 1 124 ? 9.113 -7.713 -11.250 1.00 94.19 124 LEU A C 1
ATOM 964 O O . LEU A 1 124 ? 9.375 -8.456 -10.296 1.00 94.19 124 LEU A O 1
ATOM 968 N N . PRO A 1 125 ? 9.240 -8.130 -12.517 1.00 92.50 125 PRO A N 1
ATOM 969 C CA . PRO A 1 125 ? 9.879 -9.394 -12.854 1.00 92.50 125 PRO A CA 1
ATOM 970 C C . PRO A 1 125 ? 11.327 -9.438 -12.371 1.00 92.50 125 PRO A C 1
ATOM 972 O O . PRO A 1 125 ? 11.980 -8.405 -12.212 1.00 92.50 125 PRO A O 1
ATOM 975 N N . GLU A 1 126 ? 11.853 -10.643 -12.186 1.00 91.94 126 GLU A N 1
ATOM 976 C CA . GLU A 1 126 ? 13.257 -10.820 -11.826 1.00 91.94 126 GLU A CA 1
ATOM 977 C C . GLU A 1 126 ? 14.200 -10.174 -12.853 1.00 91.94 126 GLU A C 1
ATOM 979 O O . GLU A 1 126 ? 13.930 -10.122 -14.056 1.00 91.94 126 GLU A O 1
ATOM 984 N N . GLY A 1 127 ? 15.312 -9.638 -12.351 1.00 92.56 127 GLY A N 1
ATOM 985 C CA . GLY A 1 127 ? 16.316 -8.932 -13.142 1.00 92.56 127 GLY A CA 1
ATOM 986 C C . GLY A 1 127 ? 16.049 -7.438 -13.342 1.00 92.56 127 GLY A C 1
ATOM 987 O O . GLY A 1 127 ? 17.021 -6.711 -13.558 1.00 92.56 127 GLY A O 1
ATOM 988 N N . PHE A 1 128 ? 14.794 -6.984 -13.233 1.00 94.94 128 PHE A N 1
ATOM 989 C CA . PHE A 1 128 ? 14.459 -5.559 -13.156 1.00 94.94 128 PHE A CA 1
ATOM 990 C C . PHE A 1 128 ? 14.820 -5.014 -11.778 1.00 94.94 128 PHE A C 1
ATOM 992 O O . PHE A 1 128 ? 14.665 -5.698 -10.768 1.00 94.94 128 PHE A O 1
ATOM 999 N N . GLU A 1 129 ? 15.286 -3.774 -11.732 1.00 95.50 129 GLU A N 1
ATOM 1000 C CA . GLU A 1 129 ? 15.669 -3.115 -10.486 1.00 95.50 129 GLU A CA 1
ATOM 1001 C C . GLU A 1 129 ? 15.482 -1.600 -10.585 1.00 95.50 129 GLU A C 1
ATOM 1003 O O . GLU A 1 129 ? 15.218 -1.056 -11.661 1.00 95.50 129 GLU A O 1
ATOM 1008 N N . LEU A 1 130 ? 15.590 -0.914 -9.448 1.00 95.31 130 LEU A N 1
ATOM 1009 C CA . LEU A 1 130 ? 15.614 0.544 -9.418 1.00 95.31 130 LEU A CA 1
ATOM 1010 C C . LEU A 1 130 ? 16.816 1.050 -10.227 1.00 95.31 130 LEU A C 1
ATOM 1012 O O . LEU A 1 130 ? 17.934 0.562 -10.049 1.00 95.31 130 LEU A O 1
ATOM 1016 N N . ALA A 1 131 ? 16.594 2.033 -11.097 1.00 95.62 131 ALA A N 1
ATOM 1017 C CA . ALA A 1 131 ? 17.675 2.618 -11.874 1.00 95.62 131 ALA A CA 1
ATOM 1018 C C . ALA A 1 131 ? 18.709 3.284 -10.949 1.00 95.62 131 ALA A C 1
ATOM 1020 O O . ALA A 1 131 ? 18.328 4.011 -10.024 1.00 95.62 131 ALA A O 1
ATOM 1021 N N . PRO A 1 132 ? 20.014 3.064 -11.178 1.00 93.88 132 PRO A N 1
ATOM 1022 C CA . PRO A 1 132 ? 21.038 3.682 -10.356 1.00 93.88 132 PRO A CA 1
ATOM 1023 C C . PRO A 1 132 ? 21.104 5.202 -10.629 1.00 93.88 132 PRO A C 1
ATOM 1025 O O . PRO A 1 132 ? 20.752 5.648 -11.728 1.00 93.88 132 PRO A O 1
ATOM 1028 N N . PRO A 1 133 ? 21.525 6.028 -9.647 1.00 91.38 133 PRO A N 1
ATOM 1029 C CA . PRO A 1 133 ? 21.425 7.493 -9.724 1.00 91.38 133 PRO A CA 1
ATOM 1030 C C . PRO A 1 133 ? 22.143 8.154 -10.906 1.00 91.38 133 PRO A C 1
ATOM 1032 O O . PRO A 1 133 ? 21.778 9.261 -11.295 1.00 91.38 133 PRO A O 1
ATOM 1035 N N . ASP A 1 134 ? 23.164 7.500 -11.452 1.00 93.31 134 ASP A N 1
ATOM 1036 C CA . ASP A 1 134 ? 23.958 7.921 -12.609 1.00 93.31 134 ASP A CA 1
ATOM 1037 C C . ASP A 1 134 ? 23.249 7.678 -13.952 1.00 93.31 134 ASP A C 1
ATOM 1039 O O . ASP A 1 134 ? 23.529 8.366 -14.931 1.00 93.31 134 ASP A O 1
ATOM 1043 N N . ARG A 1 135 ? 22.301 6.735 -13.999 1.00 93.94 135 ARG A N 1
ATOM 1044 C CA . ARG A 1 135 ? 21.515 6.400 -15.200 1.00 93.94 135 ARG A CA 1
ATOM 1045 C C . ARG A 1 135 ? 20.186 7.155 -15.279 1.00 93.94 135 ARG A C 1
ATOM 1047 O O . ARG A 1 135 ? 19.494 7.062 -16.291 1.00 93.94 135 ARG A O 1
ATOM 1054 N N . ILE A 1 136 ? 19.809 7.877 -14.224 1.00 93.25 136 ILE A N 1
ATOM 1055 C CA . ILE A 1 136 ? 18.558 8.639 -14.153 1.00 93.25 136 ILE A CA 1
ATOM 1056 C C . ILE A 1 136 ? 18.766 10.023 -14.783 1.00 93.25 136 ILE A C 1
ATOM 1058 O O . ILE A 1 136 ? 19.664 10.766 -14.387 1.00 93.25 136 ILE A O 1
ATOM 1062 N N . SER A 1 137 ? 17.916 10.387 -15.750 1.00 92.88 137 SER A N 1
ATOM 1063 C CA . SER A 1 137 ? 17.970 11.708 -16.385 1.00 92.88 137 SER A CA 1
ATOM 1064 C C . SER A 1 137 ? 17.664 12.832 -15.378 1.00 92.88 137 SER A C 1
ATOM 1066 O O . SER A 1 137 ? 16.920 12.610 -14.417 1.00 92.88 137 SER A O 1
ATOM 1068 N N . PRO A 1 138 ? 18.183 14.060 -15.584 1.00 91.88 138 PRO A N 1
ATOM 1069 C CA . PRO A 1 138 ? 17.902 15.193 -14.697 1.00 91.88 138 PRO A CA 1
ATOM 1070 C C . PRO A 1 138 ? 16.401 15.463 -14.513 1.00 91.88 138 PRO A C 1
ATOM 1072 O O . PRO A 1 138 ? 15.962 15.719 -13.396 1.00 91.88 138 PRO A O 1
ATOM 1075 N N . GLU A 1 139 ? 15.617 15.312 -15.584 1.00 90.25 139 GLU A N 1
ATOM 1076 C CA . GLU A 1 139 ? 14.159 15.485 -15.578 1.00 90.25 139 GLU A CA 1
ATOM 1077 C C . GLU A 1 139 ? 13.460 14.496 -14.633 1.00 90.25 139 GLU A C 1
ATOM 1079 O O . GLU A 1 139 ? 12.609 14.879 -13.831 1.00 90.25 139 GLU A O 1
ATOM 1084 N N . ILE A 1 140 ? 13.841 13.214 -14.679 1.00 89.00 140 ILE A N 1
ATOM 1085 C CA . ILE A 1 140 ? 13.284 12.196 -13.778 1.00 89.00 140 ILE A CA 1
ATOM 1086 C C . ILE A 1 140 ? 13.752 12.459 -12.350 1.00 89.00 140 ILE A C 1
ATOM 1088 O O . ILE A 1 140 ? 12.961 12.364 -11.413 1.00 89.00 140 ILE A O 1
ATOM 1092 N N . LYS A 1 141 ? 15.027 12.824 -12.181 1.00 89.69 141 LYS A N 1
ATOM 1093 C CA . LYS A 1 141 ? 15.637 13.097 -10.878 1.00 89.69 141 LYS A CA 1
ATOM 1094 C C . LYS A 1 141 ? 14.928 14.225 -10.133 1.00 89.69 141 LYS A C 1
ATOM 1096 O O . LYS A 1 141 ? 14.780 14.137 -8.918 1.00 89.69 141 LYS A O 1
ATOM 1101 N N . GLU A 1 142 ? 14.456 15.248 -10.842 1.00 89.56 142 GLU A N 1
ATOM 1102 C CA . GLU A 1 142 ? 13.665 16.332 -10.259 1.00 89.56 142 GLU A CA 1
ATOM 1103 C C . GLU A 1 142 ? 12.318 15.826 -9.718 1.00 89.56 142 GLU A C 1
ATOM 1105 O O . GLU A 1 142 ? 12.006 16.074 -8.547 1.00 89.56 142 GLU A O 1
ATOM 1110 N N . LYS A 1 143 ? 11.583 15.024 -10.510 1.00 87.06 143 LYS A N 1
ATOM 1111 C CA . LYS A 1 143 ? 10.302 14.406 -10.105 1.00 87.06 143 LYS A CA 1
ATOM 1112 C C . LYS A 1 143 ? 10.438 13.566 -8.830 1.00 87.06 143 LYS A C 1
ATOM 1114 O O . LYS A 1 143 ? 9.534 13.554 -7.998 1.00 87.06 143 LYS A O 1
ATOM 1119 N N . ILE A 1 144 ? 11.571 12.879 -8.664 1.00 89.50 144 ILE A N 1
ATOM 1120 C CA . ILE A 1 144 ? 11.814 11.963 -7.539 1.00 89.50 144 ILE A CA 1
ATOM 1121 C C . ILE A 1 144 ? 12.714 12.531 -6.434 1.00 89.50 144 ILE A C 1
ATOM 1123 O O . ILE A 1 144 ? 13.046 11.813 -5.496 1.00 89.50 144 ILE A O 1
ATOM 1127 N N . SER A 1 145 ? 13.116 13.799 -6.517 1.00 79.19 145 SER A N 1
ATOM 1128 C CA . SER A 1 145 ? 14.170 14.420 -5.688 1.00 79.19 145 SER A CA 1
ATOM 1129 C C . SER A 1 145 ? 13.992 14.292 -4.168 1.00 79.19 145 SER A C 1
ATOM 1131 O O . SER A 1 145 ? 14.955 14.412 -3.417 1.00 79.19 145 SER A O 1
ATOM 1133 N N . ASN A 1 146 ? 12.770 14.030 -3.709 1.00 82.31 146 ASN A N 1
ATOM 1134 C CA . ASN A 1 146 ? 12.393 13.928 -2.299 1.00 82.31 146 ASN A CA 1
ATOM 1135 C C . ASN A 1 146 ? 11.744 12.575 -1.957 1.00 82.31 146 ASN A C 1
ATOM 1137 O O . ASN A 1 146 ? 11.071 12.441 -0.933 1.00 82.31 146 ASN A O 1
ATOM 1141 N N . LEU A 1 147 ? 11.885 11.596 -2.849 1.00 88.12 147 LEU A N 1
ATOM 1142 C CA . LEU A 1 147 ? 11.332 10.259 -2.722 1.00 88.12 147 LEU A CA 1
ATOM 1143 C C . LEU A 1 147 ? 12.460 9.273 -2.424 1.00 88.12 147 LEU A C 1
ATOM 1145 O O . LEU A 1 147 ? 13.483 9.248 -3.104 1.00 88.12 147 LEU A O 1
ATOM 1149 N N . SER A 1 148 ? 12.263 8.450 -1.398 1.00 88.38 148 SER A N 1
ATOM 1150 C CA . SER A 1 148 ? 13.181 7.366 -1.057 1.00 88.38 148 SER A CA 1
ATOM 1151 C C . SER A 1 148 ? 12.549 6.044 -1.468 1.00 88.38 148 SER A C 1
ATOM 1153 O O . SER A 1 148 ? 11.523 5.642 -0.918 1.00 88.38 148 SER A O 1
ATOM 1155 N N . PHE A 1 149 ? 13.155 5.390 -2.456 1.00 90.50 149 PHE A N 1
ATOM 1156 C CA . PHE A 1 149 ? 12.783 4.044 -2.872 1.00 90.50 149 PHE A CA 1
ATOM 1157 C C . PHE A 1 149 ? 13.655 3.037 -2.138 1.00 90.50 149 PHE A C 1
ATOM 1159 O O . PHE A 1 149 ? 14.873 3.199 -2.055 1.00 90.50 149 PHE A O 1
ATOM 1166 N N . GLN A 1 150 ? 13.034 1.979 -1.635 1.00 88.25 150 GLN A N 1
ATOM 1167 C CA . GLN A 1 150 ? 13.720 0.897 -0.942 1.00 88.25 150 GLN A CA 1
ATOM 1168 C C . GLN A 1 150 ? 13.417 -0.423 -1.638 1.00 88.25 150 GLN A C 1
ATOM 1170 O O . GLN A 1 150 ? 12.306 -0.639 -2.120 1.00 88.25 150 GLN A O 1
ATOM 1175 N N . SER A 1 151 ? 14.393 -1.324 -1.696 1.00 89.12 151 SER A N 1
ATOM 1176 C CA . SER A 1 151 ? 14.105 -2.706 -2.072 1.00 89.12 151 SER A CA 1
ATOM 1177 C C . SER A 1 151 ? 13.407 -3.404 -0.911 1.00 89.12 151 SER A C 1
ATOM 1179 O O . SER A 1 151 ? 13.787 -3.210 0.241 1.00 89.12 151 SER A O 1
ATOM 1181 N N . TYR A 1 152 ? 12.424 -4.251 -1.210 1.00 84.69 152 TYR A N 1
ATOM 1182 C CA . TYR A 1 152 ? 11.702 -5.006 -0.187 1.00 84.69 152 TYR A CA 1
ATOM 1183 C C . TYR A 1 152 ? 12.638 -5.888 0.637 1.00 84.69 152 TYR A C 1
ATOM 1185 O O . TYR A 1 152 ? 12.441 -6.083 1.821 1.00 84.69 152 TYR A O 1
ATOM 1193 N N . ARG A 1 153 ? 13.683 -6.442 0.025 1.00 85.00 153 ARG A N 1
ATOM 1194 C CA . ARG A 1 153 ? 14.767 -7.118 0.743 1.00 85.00 153 ARG A CA 1
ATOM 1195 C C . ARG A 1 153 ? 16.079 -6.872 0.014 1.00 85.00 153 ARG A C 1
ATOM 1197 O O . ARG A 1 153 ? 16.044 -6.670 -1.201 1.00 85.00 153 ARG A O 1
ATOM 1204 N N . PRO A 1 154 ? 17.236 -6.998 0.689 1.00 86.31 154 PRO A N 1
ATOM 1205 C CA . PRO A 1 154 ? 18.536 -6.935 0.019 1.00 86.31 154 PRO A CA 1
ATOM 1206 C C . PRO A 1 154 ? 18.662 -7.926 -1.152 1.00 86.31 154 PRO A C 1
ATOM 1208 O O . PRO A 1 154 ? 19.305 -7.629 -2.155 1.00 86.31 154 PRO A O 1
ATOM 1211 N N . THR A 1 155 ? 18.006 -9.087 -1.045 1.00 87.00 155 THR A N 1
ATOM 1212 C CA . THR A 1 155 ? 17.971 -10.132 -2.078 1.00 87.00 155 THR A CA 1
ATOM 1213 C C . THR A 1 155 ? 16.886 -9.924 -3.142 1.00 87.00 155 THR A C 1
ATOM 1215 O O . THR A 1 155 ? 16.992 -10.496 -4.222 1.00 87.00 155 THR A O 1
ATOM 1218 N N . LYS A 1 156 ? 15.858 -9.103 -2.880 1.00 87.31 156 LYS A N 1
ATOM 1219 C CA . LYS A 1 156 ? 14.697 -8.886 -3.767 1.00 87.31 156 LYS A CA 1
ATOM 1220 C C . LYS A 1 156 ? 14.700 -7.469 -4.332 1.00 87.31 156 LYS A C 1
ATOM 1222 O O . LYS A 1 156 ? 13.854 -6.644 -3.992 1.00 87.31 156 LYS A O 1
ATOM 1227 N N . LYS A 1 157 ? 15.669 -7.192 -5.207 1.00 92.12 157 LYS A N 1
ATOM 1228 C CA . LYS A 1 157 ? 15.852 -5.876 -5.850 1.00 92.12 157 LYS A CA 1
ATOM 1229 C C . LYS A 1 157 ? 14.733 -5.494 -6.824 1.00 92.12 157 LYS A C 1
ATOM 1231 O O . LYS A 1 157 ? 14.531 -4.314 -7.087 1.00 92.12 157 LYS A O 1
ATOM 1236 N N . ASN A 1 158 ? 14.001 -6.484 -7.327 1.00 93.62 158 ASN A N 1
ATOM 1237 C CA . ASN A 1 158 ? 12.865 -6.316 -8.231 1.00 93.62 158 ASN A CA 1
ATOM 1238 C C . ASN A 1 158 ? 11.571 -5.893 -7.522 1.00 93.62 158 ASN A C 1
ATOM 1240 O O . ASN A 1 158 ? 10.576 -5.608 -8.183 1.00 93.62 158 ASN A O 1
ATOM 1244 N N . ILE A 1 159 ? 11.555 -5.865 -6.190 1.00 92.25 159 ILE A N 1
ATOM 1245 C CA . ILE A 1 159 ? 10.401 -5.408 -5.423 1.00 92.25 159 ILE A CA 1
ATOM 1246 C C . ILE A 1 159 ? 10.761 -4.076 -4.785 1.00 92.25 159 ILE A C 1
ATOM 1248 O O . ILE A 1 159 ? 11.645 -4.014 -3.932 1.00 92.25 159 ILE A O 1
ATOM 1252 N N . LEU A 1 160 ? 10.072 -3.020 -5.200 1.00 93.00 160 LEU A N 1
ATOM 1253 C CA . LEU A 1 160 ? 10.332 -1.649 -4.782 1.00 93.00 160 LEU A CA 1
ATOM 1254 C C . LEU A 1 160 ? 9.226 -1.167 -3.847 1.00 93.00 160 LEU A C 1
ATOM 1256 O O . LEU A 1 160 ? 8.047 -1.384 -4.104 1.00 93.00 160 LEU A O 1
ATOM 1260 N N . VAL A 1 161 ? 9.615 -0.499 -2.770 1.00 91.44 161 VAL A N 1
ATOM 1261 C CA . VAL A 1 161 ? 8.742 0.040 -1.729 1.00 91.44 161 VAL A CA 1
ATOM 1262 C C . VAL A 1 161 ? 8.984 1.537 -1.603 1.00 91.44 161 VAL A C 1
ATOM 1264 O O . VAL A 1 161 ? 10.126 1.998 -1.647 1.00 91.44 161 VAL A O 1
ATOM 1267 N N . ILE A 1 162 ? 7.905 2.288 -1.400 1.00 90.56 162 ILE A N 1
ATOM 1268 C CA . ILE A 1 162 ? 7.941 3.712 -1.079 1.00 90.56 162 ILE A CA 1
ATOM 1269 C C . ILE A 1 162 ? 6.800 4.090 -0.132 1.00 90.56 162 ILE A C 1
ATOM 1271 O O . ILE A 1 162 ? 5.702 3.543 -0.205 1.00 90.56 162 ILE A O 1
ATOM 1275 N N . GLY A 1 163 ? 7.042 5.054 0.748 1.00 86.88 163 GLY A N 1
ATOM 1276 C CA . GLY A 1 163 ? 6.069 5.552 1.721 1.00 86.88 163 GLY A CA 1
ATOM 1277 C C . GLY A 1 163 ? 6.772 5.992 3.006 1.00 86.88 163 GLY A C 1
ATOM 1278 O O . GLY A 1 163 ? 7.971 5.762 3.093 1.00 86.88 163 GLY A O 1
ATOM 1279 N N . PRO A 1 164 ? 6.076 6.638 3.966 1.00 89.38 164 PRO A N 1
ATOM 1280 C CA . PRO A 1 164 ? 4.750 7.204 3.825 1.00 89.38 164 PRO A CA 1
ATOM 1281 C C . PRO A 1 164 ? 4.956 8.643 3.322 1.00 89.38 164 PRO A C 1
ATOM 1283 O O . PRO A 1 164 ? 5.405 9.534 4.043 1.00 89.38 164 PRO A O 1
ATOM 1286 N N . VAL A 1 165 ? 4.677 8.916 2.067 1.00 90.44 165 VAL A N 1
ATOM 1287 C CA . VAL A 1 165 ? 4.916 10.264 1.549 1.00 90.44 165 VAL A CA 1
ATOM 1288 C C . VAL A 1 165 ? 3.641 11.100 1.684 1.00 90.44 165 VAL A C 1
ATOM 1290 O O . VAL A 1 165 ? 2.542 10.536 1.664 1.00 90.44 165 VAL A O 1
ATOM 1293 N N . PRO A 1 166 ? 3.733 12.432 1.858 1.00 91.62 166 PRO A N 1
ATOM 1294 C CA . PRO A 1 166 ? 2.551 13.284 1.941 1.00 91.62 166 PRO A CA 1
ATOM 1295 C C . PRO A 1 166 ? 1.661 13.120 0.705 1.00 91.62 166 PRO A C 1
ATOM 1297 O O . PRO A 1 166 ? 2.064 13.459 -0.409 1.00 91.62 166 PRO A O 1
ATOM 1300 N N . GLY A 1 167 ? 0.434 12.630 0.894 1.00 89.88 167 GLY A N 1
ATOM 1301 C CA . GLY A 1 167 ? -0.447 12.259 -0.213 1.00 89.88 167 GLY A CA 1
ATOM 1302 C C . GLY A 1 167 ? -0.893 13.441 -1.066 1.00 89.88 167 GLY A C 1
ATOM 1303 O O . GLY A 1 167 ? -1.207 13.265 -2.233 1.00 89.88 167 GLY A O 1
ATOM 1304 N N . GLN A 1 168 ? -0.937 14.650 -0.498 1.00 89.19 168 GLN A N 1
ATOM 1305 C CA . GLN A 1 168 ? -1.289 15.867 -1.242 1.00 89.19 168 GLN A CA 1
ATOM 1306 C C . GLN A 1 168 ? -0.227 16.244 -2.278 1.00 89.19 168 GLN A C 1
ATOM 1308 O O . GLN A 1 168 ? -0.553 16.844 -3.294 1.00 89.19 168 GLN A O 1
ATOM 1313 N N . LYS A 1 169 ? 1.039 15.903 -2.011 1.00 90.81 169 LYS A N 1
ATOM 1314 C CA . LYS A 1 169 ? 2.162 16.205 -2.902 1.00 90.81 169 LYS A CA 1
ATOM 1315 C C . LYS A 1 169 ? 2.452 15.058 -3.870 1.00 90.81 169 LYS A C 1
ATOM 1317 O O . LYS A 1 169 ? 2.881 15.311 -4.987 1.00 90.81 169 LYS A O 1
ATOM 1322 N N . TYR A 1 170 ? 2.230 13.819 -3.436 1.00 91.06 170 TYR A N 1
ATOM 1323 C CA . TYR A 1 170 ? 2.654 12.618 -4.157 1.00 91.06 170 TYR A CA 1
ATOM 1324 C C . TYR A 1 170 ? 1.491 11.663 -4.434 1.00 91.06 170 TYR A C 1
ATOM 1326 O O . TYR A 1 170 ? 1.580 10.472 -4.152 1.00 91.06 170 TYR A O 1
ATOM 1334 N N . SER A 1 171 ? 0.384 12.177 -4.977 1.00 87.25 171 SER A N 1
ATOM 1335 C CA . SER A 1 171 ? -0.709 11.333 -5.487 1.00 87.25 171 SER A CA 1
ATOM 1336 C C . SER A 1 171 ? -0.278 10.486 -6.688 1.00 87.25 171 SER A C 1
ATOM 1338 O O . SER A 1 171 ? -0.861 9.434 -6.945 1.00 87.25 171 SER A O 1
ATOM 1340 N N . GLU A 1 172 ? 0.747 10.945 -7.406 1.00 92.69 172 GLU A N 1
ATOM 1341 C CA . GLU A 1 172 ? 1.412 10.223 -8.484 1.00 92.69 172 GLU A CA 1
ATOM 1342 C C . GLU A 1 172 ? 2.880 10.006 -8.118 1.00 92.69 172 GLU A C 1
ATOM 1344 O O . GLU A 1 172 ? 3.567 10.927 -7.667 1.00 92.69 172 GLU A O 1
ATOM 1349 N N . ILE A 1 173 ? 3.355 8.775 -8.292 1.00 93.50 173 ILE A N 1
ATOM 1350 C CA . ILE A 1 173 ? 4.707 8.358 -7.936 1.00 93.50 173 ILE A CA 1
ATOM 1351 C C . ILE A 1 173 ? 5.359 7.719 -9.158 1.00 93.50 173 ILE A C 1
ATOM 1353 O O . ILE A 1 173 ? 4.922 6.672 -9.637 1.00 93.50 173 ILE A O 1
ATOM 1357 N N . THR A 1 174 ? 6.436 8.335 -9.638 1.00 95.12 174 THR A N 1
ATOM 1358 C CA . THR A 1 174 ? 7.235 7.823 -10.754 1.00 95.12 174 THR A CA 1
ATOM 1359 C C . THR A 1 174 ? 8.370 6.945 -10.237 1.00 95.12 174 THR A C 1
ATOM 1361 O O . THR A 1 174 ? 9.264 7.425 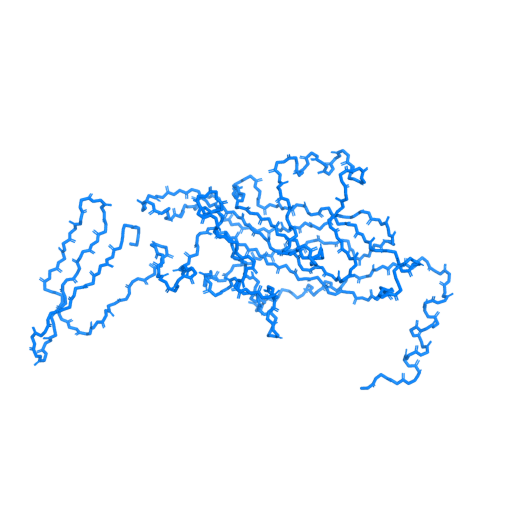-9.544 1.00 95.12 174 THR A O 1
ATOM 1364 N N . PHE A 1 175 ? 8.371 5.669 -10.612 1.00 95.88 175 PHE A N 1
ATOM 1365 C CA . PHE A 1 175 ? 9.454 4.727 -10.343 1.00 95.88 175 PHE A CA 1
ATOM 1366 C C . PHE A 1 175 ? 10.409 4.681 -11.544 1.00 95.88 175 PHE A C 1
ATOM 1368 O O . PHE A 1 175 ? 9.978 4.291 -12.634 1.00 95.88 175 PHE A O 1
ATOM 1375 N N . PRO A 1 176 ? 11.695 5.038 -11.376 1.00 96.38 176 PRO A N 1
ATOM 1376 C CA . PRO A 1 176 ? 12.695 4.850 -12.419 1.00 96.38 176 PRO A CA 1
ATOM 1377 C C . PRO A 1 176 ? 13.198 3.404 -12.399 1.00 96.38 176 PRO A C 1
ATOM 1379 O O . PRO A 1 176 ? 13.884 2.977 -11.470 1.00 96.38 176 PRO A O 1
ATOM 1382 N N . ILE A 1 177 ? 12.864 2.631 -13.423 1.00 96.50 177 ILE A N 1
ATOM 1383 C CA . ILE A 1 177 ? 13.180 1.202 -13.482 1.00 96.50 177 ILE A CA 1
ATOM 1384 C C . ILE A 1 177 ? 14.229 0.964 -14.555 1.00 96.50 177 ILE A C 1
ATO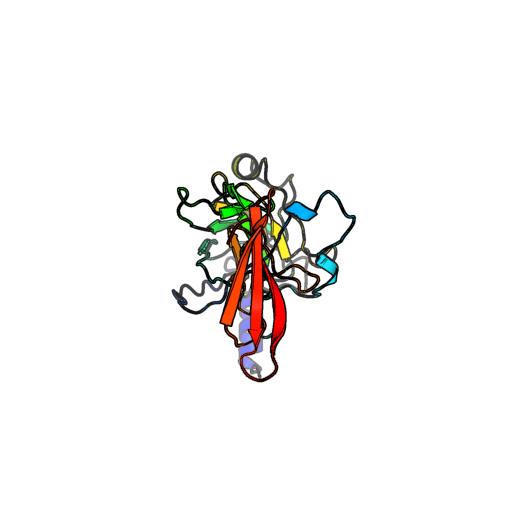M 1386 O O . ILE A 1 177 ? 14.072 1.415 -15.687 1.00 96.50 177 ILE A O 1
ATOM 1390 N N . LEU A 1 178 ? 15.271 0.209 -14.216 1.00 96.38 178 LEU A N 1
ATOM 1391 C CA . LEU A 1 178 ? 16.233 -0.316 -15.173 1.00 96.38 178 LEU A CA 1
ATOM 1392 C C . LEU A 1 178 ? 15.801 -1.714 -15.622 1.00 96.38 178 LEU A C 1
ATOM 1394 O O . LEU A 1 178 ? 15.639 -2.631 -14.812 1.00 96.38 178 LEU A O 1
ATOM 1398 N N . SER A 1 179 ? 15.618 -1.887 -16.929 1.00 95.88 179 SER A N 1
ATOM 1399 C CA . SER A 1 179 ? 15.386 -3.209 -17.508 1.00 95.88 179 SER A CA 1
ATOM 1400 C C . SER A 1 179 ? 16.679 -4.041 -17.525 1.00 95.88 179 SER A C 1
ATOM 1402 O O . SER A 1 179 ? 17.731 -3.499 -17.872 1.00 95.88 179 SER A O 1
ATOM 1404 N N . PRO A 1 180 ? 16.618 -5.357 -17.278 1.00 95.38 180 PRO A N 1
ATOM 1405 C CA . PRO A 1 180 ? 17.770 -6.247 -17.409 1.00 95.38 180 PRO A CA 1
ATOM 1406 C C . PRO A 1 180 ? 18.260 -6.375 -18.858 1.00 95.38 180 PRO A C 1
ATOM 1408 O O . PRO A 1 180 ? 17.554 -6.040 -19.810 1.00 95.38 180 PRO A O 1
ATOM 1411 N N . ASP A 1 181 ? 19.450 -6.950 -19.024 1.00 93.62 181 ASP A N 1
ATOM 1412 C CA . ASP A 1 181 ? 19.977 -7.359 -20.324 1.00 93.62 181 ASP A CA 1
ATOM 1413 C C . ASP A 1 181 ? 20.096 -8.894 -20.419 1.00 93.62 181 ASP A C 1
ATOM 1415 O O . ASP A 1 181 ? 20.964 -9.484 -19.770 1.00 93.62 181 ASP A O 1
ATOM 1419 N N . PRO A 1 182 ? 19.261 -9.565 -21.239 1.00 91.31 182 PRO A N 1
ATOM 1420 C CA . PRO A 1 182 ? 19.345 -11.008 -21.479 1.00 91.31 182 PRO A CA 1
ATOM 1421 C C . PRO A 1 182 ? 20.664 -11.486 -22.105 1.00 91.31 182 PRO A C 1
ATOM 1423 O O . PRO A 1 182 ? 20.930 -12.688 -22.114 1.00 91.31 182 PRO A O 1
ATOM 1426 N N . ALA A 1 183 ? 21.484 -10.588 -22.668 1.00 91.56 183 ALA A N 1
ATOM 1427 C CA . ALA A 1 183 ? 22.812 -10.948 -23.163 1.00 91.56 183 ALA A CA 1
ATOM 1428 C C . ALA A 1 183 ? 23.800 -11.231 -22.017 1.00 91.56 183 ALA A C 1
ATOM 1430 O O . ALA A 1 183 ? 24.708 -12.046 -22.183 1.00 91.56 183 ALA A O 1
ATOM 1431 N N . THR A 1 184 ? 23.603 -10.600 -20.855 1.00 91.31 184 THR A N 1
ATOM 1432 C CA . THR A 1 184 ? 24.468 -10.741 -19.674 1.00 91.31 184 THR A CA 1
ATOM 1433 C C . THR A 1 184 ? 23.829 -11.589 -18.571 1.00 91.31 184 THR A C 1
ATOM 1435 O O . THR A 1 184 ? 24.524 -12.385 -17.939 1.00 91.31 184 THR A O 1
ATOM 1438 N N . LYS A 1 185 ? 22.507 -11.492 -18.373 1.00 89.38 185 LYS A N 1
ATOM 1439 C CA . LYS A 1 185 ? 21.727 -12.280 -17.400 1.00 89.38 185 LYS A CA 1
ATOM 1440 C C . LYS A 1 185 ? 20.988 -13.421 -18.113 1.00 89.38 185 LYS A C 1
ATOM 1442 O O . LYS A 1 185 ? 20.003 -13.188 -18.811 1.00 89.38 185 LYS A O 1
ATOM 1447 N N . LYS A 1 186 ? 21.462 -14.664 -17.956 1.00 89.38 186 LYS A N 1
ATOM 1448 C CA . LYS A 1 186 ? 20.958 -15.846 -18.700 1.00 89.38 186 LYS A CA 1
ATOM 1449 C C . LYS A 1 186 ? 19.551 -16.292 -18.289 1.00 89.38 186 LYS A C 1
ATOM 1451 O O . LYS A 1 186 ? 18.874 -16.983 -19.042 1.00 89.38 186 LYS A O 1
ATOM 1456 N N . ASP A 1 187 ? 19.167 -15.913 -17.089 1.00 88.06 187 ASP A N 1
ATOM 1457 C CA . ASP A 1 187 ? 17.935 -16.184 -16.359 1.00 88.06 187 ASP A CA 1
ATOM 1458 C C . ASP A 1 187 ? 16.784 -15.250 -16.780 1.00 88.06 187 ASP A C 1
ATOM 1460 O O . ASP A 1 187 ? 15.621 -15.512 -16.476 1.00 88.06 187 ASP A O 1
ATOM 1464 N N . VAL A 1 188 ? 17.080 -14.210 -17.568 1.00 89.81 188 VAL A N 1
ATOM 1465 C CA . VAL A 1 188 ? 16.079 -13.300 -18.129 1.00 89.81 188 VAL A CA 1
ATOM 1466 C C . VAL A 1 188 ? 15.875 -13.570 -19.620 1.00 89.81 188 VAL A C 1
ATOM 1468 O O . VAL A 1 188 ? 16.816 -13.826 -20.374 1.00 89.81 188 VAL A O 1
ATOM 1471 N N . HIS A 1 189 ? 14.627 -13.486 -2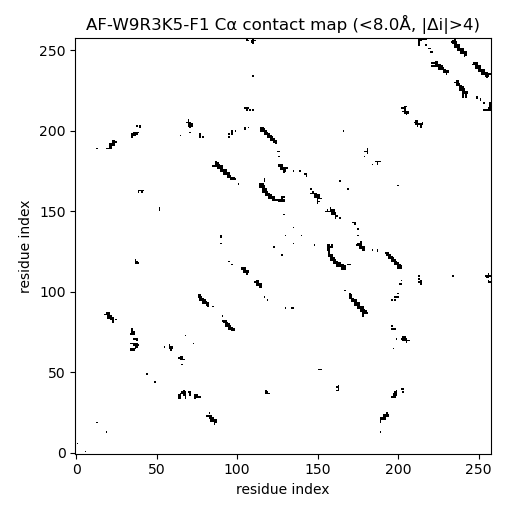0.082 1.00 90.69 189 HIS A N 1
ATOM 1472 C CA . HIS A 1 189 ? 14.258 -13.769 -21.466 1.00 90.69 189 HIS A CA 1
ATOM 1473 C C . HIS A 1 189 ? 13.335 -12.694 -22.040 1.00 90.69 189 HIS A C 1
ATOM 1475 O O . HIS A 1 189 ? 12.584 -12.049 -21.318 1.00 90.69 189 HIS A O 1
ATOM 1481 N N . PHE A 1 190 ? 13.340 -12.518 -23.362 1.00 88.44 190 PHE A N 1
ATOM 1482 C CA . PHE A 1 190 ? 12.398 -11.615 -24.023 1.00 88.44 190 PHE A CA 1
ATOM 1483 C C . PHE A 1 190 ? 11.005 -12.244 -24.065 1.00 88.44 190 PHE A C 1
ATOM 1485 O O . PHE A 1 190 ? 10.666 -12.996 -24.977 1.00 88.44 190 PHE A O 1
ATOM 1492 N N . LEU A 1 191 ? 10.210 -11.949 -23.041 1.00 86.75 191 LEU A N 1
ATOM 1493 C CA . LEU A 1 191 ? 8.853 -12.448 -22.870 1.00 86.75 191 LEU A CA 1
ATOM 1494 C C . LEU A 1 191 ? 7.901 -11.313 -22.501 1.00 86.7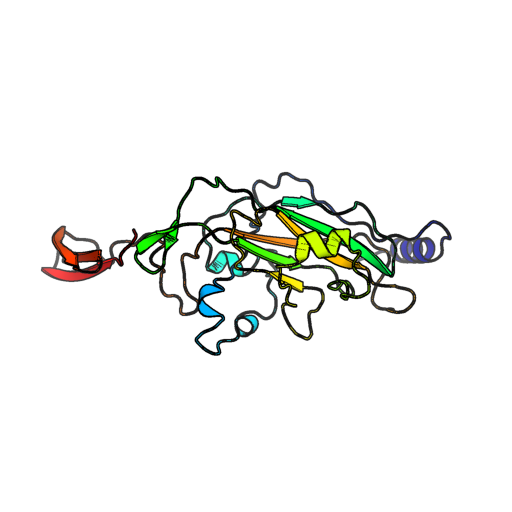5 191 LEU A C 1
ATOM 1496 O O . LEU A 1 191 ? 8.304 -10.172 -22.250 1.00 86.75 191 LEU A O 1
ATOM 1500 N N . LYS A 1 192 ? 6.610 -11.655 -22.473 1.00 85.62 192 LYS A N 1
ATOM 1501 C CA . LYS A 1 192 ? 5.588 -10.764 -21.947 1.00 85.62 192 LYS A CA 1
ATOM 1502 C C . LYS A 1 192 ? 5.505 -10.919 -20.431 1.00 85.62 192 LYS A C 1
ATOM 1504 O O . LYS A 1 192 ? 5.062 -11.965 -19.958 1.00 85.62 192 LYS A O 1
ATOM 1509 N N . TYR A 1 193 ? 5.896 -9.890 -19.691 1.00 86.06 193 TYR A N 1
ATOM 1510 C CA . TYR A 1 193 ? 5.971 -9.939 -18.234 1.00 86.06 193 TYR A CA 1
ATOM 1511 C C . TYR A 1 193 ? 4.775 -9.251 -17.557 1.00 86.06 193 TYR A C 1
ATOM 1513 O O . TYR A 1 193 ? 4.301 -8.224 -18.054 1.00 86.06 193 TYR A O 1
ATOM 1521 N N . PRO A 1 194 ? 4.268 -9.793 -16.436 1.00 89.44 194 PRO A N 1
ATOM 1522 C CA . PRO A 1 194 ? 3.354 -9.071 -15.563 1.00 89.44 194 PRO A CA 1
ATOM 1523 C C . PRO A 1 194 ? 4.125 -8.122 -14.634 1.00 89.44 194 PRO A C 1
ATOM 1525 O O . PRO A 1 194 ? 5.247 -8.416 -14.227 1.00 89.44 194 PRO A O 1
ATOM 1528 N N . ILE A 1 195 ? 3.491 -7.009 -14.277 1.00 89.56 195 ILE A N 1
ATOM 1529 C CA . ILE A 1 195 ? 3.902 -6.130 -13.180 1.00 89.56 195 ILE A CA 1
ATOM 1530 C C . ILE A 1 195 ? 2.720 -6.076 -12.219 1.00 89.56 195 ILE A C 1
ATOM 1532 O O . ILE A 1 195 ? 1.579 -5.956 -12.668 1.00 89.56 195 ILE A O 1
ATOM 1536 N N . TYR A 1 196 ? 2.989 -6.170 -10.921 1.00 91.44 196 TYR A N 1
ATOM 1537 C CA . TYR A 1 196 ? 1.963 -5.996 -9.898 1.00 91.44 196 TYR A CA 1
ATOM 1538 C C . TYR A 1 196 ? 2.298 -4.766 -9.078 1.00 91.44 196 TYR A C 1
ATOM 1540 O O . TYR A 1 196 ? 3.443 -4.555 -8.691 1.00 91.44 196 TYR A O 1
ATOM 1548 N N . VAL A 1 197 ? 1.290 -3.958 -8.818 1.00 91.75 197 VAL A N 1
ATOM 1549 C CA . VAL A 1 197 ? 1.391 -2.789 -7.957 1.00 91.75 197 VAL A CA 1
ATOM 1550 C C . VAL A 1 197 ? 0.478 -3.019 -6.775 1.00 91.75 197 VAL A C 1
ATOM 1552 O O . VAL A 1 197 ? -0.496 -3.752 -6.900 1.00 91.75 197 VAL A O 1
ATOM 1555 N N . GLY A 1 198 ? 0.778 -2.389 -5.652 1.00 88.69 198 GLY A N 1
ATOM 1556 C CA . GLY A 1 198 ? -0.261 -1.983 -4.733 1.00 88.69 198 GLY A CA 1
ATOM 1557 C C . GLY A 1 198 ? 0.037 -0.627 -4.136 1.00 88.69 198 GLY A C 1
ATOM 1558 O O . GLY A 1 198 ? 1.186 -0.188 -4.082 1.00 88.69 198 GLY A O 1
ATOM 1559 N N . GLY A 1 199 ? -1.020 0.060 -3.741 1.00 88.69 199 GLY A N 1
ATOM 1560 C CA . GLY A 1 199 ? -0.960 1.411 -3.214 1.00 88.69 199 GLY A CA 1
ATOM 1561 C C . GLY A 1 199 ? -1.806 1.511 -1.963 1.00 88.69 199 GLY A C 1
ATOM 1562 O O . GLY A 1 199 ? -2.705 0.709 -1.733 1.00 88.69 199 GLY A O 1
ATOM 1563 N N . ASN A 1 200 ? -1.490 2.487 -1.128 1.00 89.25 200 ASN A N 1
ATOM 1564 C CA . ASN A 1 200 ? -2.289 2.811 0.034 1.00 89.25 200 ASN A CA 1
ATOM 1565 C C . ASN A 1 200 ? -2.353 4.305 0.258 1.00 89.25 200 ASN A C 1
ATOM 1567 O O . ASN A 1 200 ? -1.420 5.042 -0.056 1.00 89.25 200 ASN A O 1
ATOM 1571 N N . ARG A 1 201 ? -3.464 4.714 0.861 1.00 91.69 201 ARG A N 1
ATOM 1572 C CA . ARG A 1 201 ? -3.743 6.069 1.302 1.00 91.69 201 ARG A CA 1
ATOM 1573 C C . ARG A 1 201 ? -4.395 6.027 2.681 1.00 91.69 201 ARG A C 1
ATOM 1575 O O . ARG A 1 201 ? -5.411 5.371 2.886 1.00 91.69 201 ARG A O 1
ATOM 1582 N N . GLY A 1 202 ? -3.832 6.779 3.617 1.00 91.00 202 GLY A N 1
ATOM 1583 C CA . GLY A 1 202 ? -4.306 6.820 4.999 1.00 91.00 202 GLY A CA 1
ATOM 1584 C C . GLY A 1 202 ? -3.799 5.664 5.869 1.00 91.00 202 GLY A C 1
ATOM 1585 O O . GLY A 1 202 ? -2.926 4.888 5.476 1.00 91.00 202 GLY A O 1
ATOM 1586 N N . ARG A 1 203 ? -4.302 5.616 7.104 1.00 91.62 203 ARG A N 1
ATOM 1587 C CA . ARG A 1 203 ? -3.864 4.706 8.171 1.00 91.62 203 ARG A CA 1
ATOM 1588 C C . ARG A 1 203 ? -4.606 3.372 8.154 1.00 91.62 203 ARG A C 1
ATOM 1590 O O . ARG A 1 203 ? -5.812 3.336 7.908 1.00 91.62 203 ARG A O 1
ATOM 1597 N N . GLY A 1 204 ? -3.886 2.307 8.498 1.00 88.38 204 GLY A N 1
ATOM 1598 C CA . GLY A 1 204 ? -4.429 0.955 8.618 1.00 88.38 204 GLY A CA 1
ATOM 1599 C C . GLY A 1 204 ? -5.366 0.780 9.815 1.00 88.38 204 GLY A C 1
ATOM 1600 O O . GLY A 1 204 ? -5.377 1.580 10.756 1.00 88.38 204 GLY A O 1
ATOM 1601 N N . GLN A 1 205 ? -6.161 -0.285 9.767 1.00 87.75 205 GLN A N 1
ATOM 1602 C CA . GLN A 1 205 ? -7.168 -0.668 10.761 1.00 87.75 205 GLN A CA 1
ATOM 1603 C C . GLN A 1 205 ? -6.599 -1.580 11.858 1.00 87.75 205 GLN A C 1
ATOM 1605 O O . GLN A 1 205 ? -7.177 -1.650 12.947 1.00 87.75 205 GLN A O 1
ATOM 1610 N N . ILE A 1 206 ? -5.504 -2.288 11.568 1.00 87.75 206 ILE A N 1
ATOM 1611 C CA . ILE A 1 206 ? -4.898 -3.317 12.425 1.00 87.75 206 ILE A CA 1
ATOM 1612 C C . ILE A 1 206 ? -3.382 -3.083 12.500 1.00 87.75 206 ILE A C 1
ATOM 1614 O O . ILE A 1 206 ? -2.749 -2.768 11.491 1.00 87.75 206 ILE A O 1
ATOM 1618 N N . TYR A 1 207 ? -2.813 -3.212 13.696 1.00 83.75 207 TYR A N 1
ATOM 1619 C CA . TYR A 1 207 ? -1.372 -3.157 13.942 1.00 83.75 207 TYR A CA 1
ATOM 1620 C C . TYR A 1 207 ? -0.715 -4.541 13.792 1.00 83.75 207 TYR A C 1
ATOM 1622 O O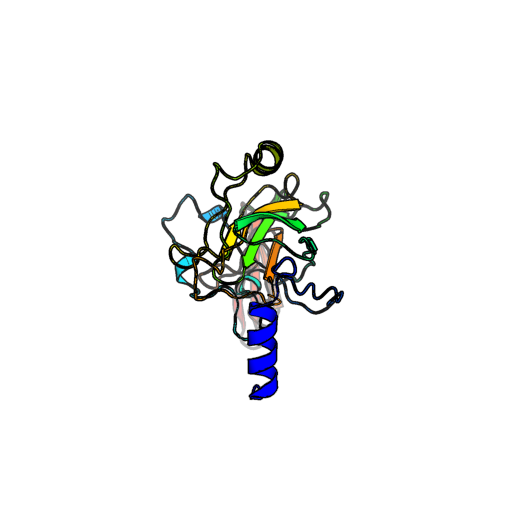 . TYR A 1 207 ? -1.407 -5.557 13.843 1.00 83.75 207 TYR A O 1
ATOM 1630 N N . PRO A 1 208 ? 0.621 -4.625 13.636 1.00 78.12 208 PRO A N 1
ATOM 1631 C CA . PRO A 1 208 ? 1.315 -5.910 13.479 1.00 78.12 208 PRO A CA 1
ATOM 1632 C C . PRO A 1 208 ? 1.124 -6.901 14.639 1.00 78.12 208 PRO A C 1
ATOM 1634 O O . PRO A 1 208 ? 1.238 -8.104 14.431 1.00 78.12 208 PRO A O 1
ATOM 1637 N N . ASP A 1 209 ? 0.815 -6.416 15.842 1.00 81.62 209 ASP A N 1
ATOM 1638 C CA . ASP A 1 209 ? 0.498 -7.243 17.015 1.00 81.62 209 ASP A CA 1
ATOM 1639 C C . ASP A 1 209 ? -0.945 -7.795 17.011 1.00 81.62 209 ASP A C 1
ATOM 1641 O O . ASP A 1 209 ? -1.344 -8.505 17.933 1.00 81.62 209 ASP A O 1
ATOM 1645 N N . GLY A 1 210 ? -1.738 -7.470 15.984 1.00 83.19 210 GLY A N 1
ATOM 1646 C CA . GLY A 1 210 ? -3.140 -7.858 15.839 1.00 83.19 210 GLY A CA 1
ATOM 1647 C C . GLY A 1 210 ? -4.132 -6.925 16.539 1.00 83.19 210 GLY A C 1
ATOM 1648 O O . GLY A 1 210 ? -5.344 -7.107 16.401 1.00 83.19 210 GLY A O 1
ATOM 1649 N N . SER A 1 211 ? -3.664 -5.906 17.264 1.00 87.31 211 SER A N 1
ATOM 1650 C CA . SER A 1 211 ? -4.543 -4.941 17.922 1.00 87.31 211 SER A CA 1
ATOM 1651 C C . SER A 1 211 ? -5.185 -3.972 16.916 1.00 87.31 211 SER A C 1
ATOM 1653 O O . SER A 1 211 ? -4.620 -3.642 15.870 1.00 87.31 211 SER A O 1
ATOM 1655 N N . LYS A 1 212 ? -6.407 -3.508 17.211 1.00 90.19 212 LYS A N 1
ATOM 1656 C CA . LYS A 1 212 ? -7.119 -2.538 16.362 1.00 90.19 212 LYS A CA 1
ATOM 1657 C C . LYS A 1 212 ? -6.565 -1.127 16.553 1.00 90.19 212 LYS A C 1
ATOM 1659 O O . LYS A 1 212 ? -6.364 -0.677 17.681 1.00 90.19 212 LYS A O 1
ATOM 1664 N N . SER A 1 213 ? -6.411 -0.396 15.452 1.00 90.81 213 SER A N 1
ATOM 1665 C CA . SER A 1 213 ? -6.104 1.032 15.483 1.00 90.81 213 SER A CA 1
ATOM 1666 C C . SER A 1 213 ? -7.348 1.872 15.795 1.00 90.81 213 SER A C 1
ATOM 1668 O O . SER A 1 213 ? -8.485 1.436 15.621 1.00 90.81 213 SER A O 1
ATOM 1670 N N . ASN A 1 214 ? -7.136 3.135 16.167 1.00 93.12 214 ASN A N 1
ATOM 1671 C CA . ASN A 1 214 ? -8.211 4.119 16.324 1.00 93.12 214 ASN A CA 1
ATOM 1672 C C . ASN A 1 214 ? -8.799 4.624 14.985 1.00 93.12 214 ASN A C 1
ATOM 1674 O O . ASN A 1 214 ? -9.573 5.575 14.984 1.00 93.12 214 ASN A O 1
ATOM 1678 N N . ASN A 1 215 ? -8.415 4.035 13.847 1.00 92.56 215 ASN A N 1
ATOM 1679 C CA . ASN A 1 215 ? -9.022 4.272 12.535 1.00 92.56 215 ASN A CA 1
ATOM 1680 C C . ASN A 1 215 ? -9.815 3.033 12.087 1.00 92.56 215 ASN A C 1
ATOM 1682 O O . ASN A 1 215 ? -9.627 2.517 10.982 1.00 92.56 215 ASN A O 1
ATOM 1686 N N . ASN A 1 216 ? -10.635 2.505 12.993 1.00 92.44 216 ASN A N 1
ATOM 1687 C CA . ASN A 1 216 ? -11.394 1.277 12.807 1.00 92.44 216 ASN A CA 1
ATOM 1688 C C . ASN A 1 216 ? -12.708 1.330 13.601 1.00 92.44 216 ASN A C 1
ATOM 1690 O O . ASN A 1 216 ? -12.862 2.136 14.519 1.00 92.44 216 ASN A O 1
ATOM 1694 N N . VAL A 1 217 ? -13.639 0.442 13.261 1.00 92.88 217 VAL A N 1
ATOM 1695 C CA . VAL A 1 217 ? -14.893 0.258 13.992 1.00 92.88 217 VAL A CA 1
ATOM 1696 C C . VAL A 1 217 ? -14.653 -0.602 15.239 1.00 92.88 217 VAL A C 1
ATOM 1698 O O . VAL A 1 217 ? -14.056 -1.690 15.184 1.00 92.88 217 VAL A O 1
ATOM 1701 N N . TYR A 1 218 ? -15.150 -0.110 16.373 1.00 94.12 218 TYR A N 1
ATOM 1702 C CA . TYR A 1 218 ? -15.180 -0.823 17.647 1.00 94.12 218 TYR A CA 1
ATOM 1703 C C . TYR A 1 218 ? -16.577 -1.412 17.846 1.00 94.12 218 TYR A C 1
ATOM 1705 O O . TYR A 1 218 ? -17.562 -0.682 17.905 1.00 94.12 218 TYR A O 1
ATOM 1713 N N . ASN A 1 219 ? -16.645 -2.741 17.905 1.00 93.50 219 ASN A N 1
ATOM 1714 C CA . ASN A 1 219 ? -17.886 -3.485 18.109 1.00 93.50 219 ASN A CA 1
ATOM 1715 C C . ASN A 1 219 ? -18.048 -3.798 19.597 1.00 93.50 219 ASN A C 1
ATOM 1717 O O . ASN A 1 219 ? -17.041 -3.946 20.291 1.00 93.50 219 ASN A O 1
ATOM 1721 N N . ALA A 1 220 ? -19.293 -3.956 20.045 1.00 93.75 220 ALA A N 1
ATOM 1722 C CA . ALA A 1 220 ? -19.585 -4.397 21.403 1.00 93.75 220 ALA A CA 1
ATOM 1723 C C . ALA A 1 220 ? -18.982 -5.787 21.668 1.00 93.75 220 ALA A C 1
ATOM 1725 O O . ALA A 1 220 ? -19.101 -6.686 20.829 1.00 93.75 220 ALA A O 1
ATOM 1726 N N . THR A 1 221 ? -18.344 -5.972 22.823 1.00 92.38 221 THR A N 1
ATOM 1727 C CA . THR A 1 221 ? -17.748 -7.268 23.208 1.00 92.38 221 THR A CA 1
ATOM 1728 C C . THR A 1 221 ? -18.777 -8.291 23.678 1.00 92.38 221 THR A C 1
ATOM 1730 O O . THR A 1 221 ? -18.520 -9.492 23.624 1.00 92.38 221 THR A O 1
ATOM 1733 N N . SER A 1 222 ? -19.940 -7.829 24.133 1.00 91.38 222 SER A N 1
ATOM 1734 C CA . SER A 1 222 ? -21.031 -8.667 24.627 1.00 91.38 222 SER A CA 1
ATOM 1735 C C . SER A 1 222 ? -22.388 -8.049 24.298 1.00 91.38 222 SER A C 1
ATOM 1737 O O . SER A 1 222 ? -22.514 -6.837 24.107 1.00 91.38 222 SER A O 1
ATOM 1739 N N . ALA A 1 223 ? -23.412 -8.897 24.207 1.00 92.69 223 ALA A N 1
ATOM 1740 C CA . ALA A 1 223 ? -24.793 -8.439 24.155 1.00 92.69 223 ALA A CA 1
ATOM 1741 C C . ALA A 1 223 ? -25.236 -7.989 25.555 1.00 92.69 223 ALA A C 1
ATOM 1743 O O . ALA A 1 223 ? -24.872 -8.606 26.552 1.00 92.69 223 ALA A O 1
ATOM 1744 N N . GLY A 1 224 ? -26.038 -6.931 25.638 1.00 93.50 224 GLY A N 1
ATOM 1745 C CA . GLY A 1 224 ? -26.519 -6.425 26.919 1.00 93.50 224 GLY A CA 1
ATOM 1746 C C . GLY A 1 224 ? -27.097 -5.022 26.819 1.00 93.50 224 GLY A C 1
ATOM 1747 O O . GLY A 1 224 ? -27.304 -4.486 25.728 1.00 93.50 224 GLY A O 1
ATOM 1748 N N . ILE A 1 225 ? -27.358 -4.425 27.978 1.00 94.19 225 ILE A N 1
ATOM 1749 C CA . ILE A 1 225 ? -27.875 -3.062 28.106 1.00 94.19 225 ILE A CA 1
ATOM 1750 C C . ILE A 1 225 ? -26.711 -2.133 28.453 1.00 94.19 225 ILE A C 1
ATOM 1752 O O . ILE A 1 225 ? -25.966 -2.386 29.400 1.00 94.19 225 ILE A O 1
ATOM 1756 N N . VAL A 1 226 ? -26.561 -1.036 27.708 1.00 96.19 226 VAL A N 1
ATOM 1757 C CA . VAL A 1 226 ? -25.574 0.004 28.031 1.00 96.19 226 VAL A CA 1
ATOM 1758 C C . VAL A 1 226 ? -26.017 0.721 29.305 1.00 96.19 226 VAL A C 1
ATOM 1760 O O . VAL A 1 226 ? -27.001 1.458 29.295 1.00 96.19 226 VAL A O 1
ATOM 1763 N N . SER A 1 227 ? -25.296 0.510 30.407 1.00 94.62 227 SER A N 1
ATOM 1764 C CA . SER A 1 227 ? -25.614 1.125 31.700 1.00 94.62 227 SER A CA 1
ATOM 1765 C C . SER A 1 227 ? -24.994 2.508 31.854 1.00 94.62 227 SER A C 1
ATOM 1767 O O . SER A 1 227 ? -25.585 3.388 32.480 1.00 94.62 227 SER A O 1
ATOM 1769 N N . LYS A 1 228 ? -23.798 2.718 31.289 1.00 95.44 228 LYS A N 1
ATOM 1770 C CA . LYS A 1 228 ? -23.071 3.984 31.405 1.00 95.44 228 LYS A CA 1
ATOM 1771 C C . LYS A 1 228 ? -22.123 4.206 30.234 1.00 95.44 228 LYS A C 1
ATOM 1773 O O . LYS A 1 228 ? -21.475 3.277 29.764 1.00 95.44 228 LYS A O 1
ATOM 1778 N N . ILE A 1 229 ? -21.995 5.468 29.829 1.00 96.69 229 ILE A N 1
ATOM 1779 C CA . ILE A 1 229 ? -20.981 5.934 28.880 1.00 96.69 229 ILE A CA 1
ATOM 1780 C C . ILE A 1 229 ? -20.165 7.026 29.571 1.00 96.69 229 ILE A C 1
ATOM 1782 O O . ILE A 1 229 ? -20.706 8.058 29.970 1.00 96.69 229 ILE A O 1
ATOM 1786 N N . ILE A 1 230 ? -18.864 6.796 29.734 1.00 96.62 230 ILE A N 1
ATOM 1787 C CA . ILE A 1 230 ? -17.929 7.722 30.378 1.00 96.62 230 ILE A CA 1
ATOM 1788 C C . ILE A 1 230 ? -16.995 8.279 29.309 1.00 96.62 230 ILE A C 1
ATOM 1790 O O . ILE A 1 230 ? -16.278 7.536 28.644 1.00 96.62 230 ILE A O 1
ATOM 1794 N N . ARG A 1 231 ? -16.979 9.602 29.146 1.00 95.44 231 ARG A N 1
ATOM 1795 C CA . ARG A 1 231 ? -16.039 10.279 28.247 1.00 95.44 231 ARG A CA 1
ATOM 1796 C C . ARG A 1 231 ? -14.714 10.524 28.968 1.00 95.44 231 ARG A C 1
ATOM 1798 O O . ARG A 1 231 ? -14.716 11.085 30.060 1.00 95.44 231 ARG A O 1
ATOM 1805 N N . LYS A 1 232 ? -13.589 10.154 28.350 1.00 91.94 232 LYS A N 1
ATOM 1806 C CA . LYS A 1 232 ? -12.247 10.381 28.918 1.00 91.94 232 LYS A CA 1
ATOM 1807 C C . LYS A 1 232 ? -11.714 11.776 28.587 1.00 91.94 232 LYS A C 1
ATOM 1809 O O . LYS A 1 232 ? -12.022 12.336 27.535 1.00 91.94 232 LYS A O 1
ATOM 1814 N N . GLU A 1 233 ? -10.841 12.303 29.446 1.00 85.88 233 GLU A N 1
ATOM 1815 C CA . GLU A 1 233 ? -10.239 13.639 29.289 1.00 85.88 233 GLU A CA 1
ATOM 1816 C C . GLU A 1 233 ? -9.413 13.786 28.001 1.00 85.88 233 GLU A C 1
ATOM 1818 O O . GLU A 1 233 ? -9.498 14.800 27.313 1.00 85.88 233 GLU A O 1
ATOM 1823 N N . LYS A 1 234 ? -8.656 12.746 27.623 1.00 81.88 234 LYS A N 1
ATOM 1824 C CA . LYS A 1 234 ? -7.843 12.715 26.389 1.00 81.88 234 LYS A CA 1
ATOM 1825 C C . LYS A 1 234 ? -8.646 12.306 25.140 1.00 81.88 234 LYS A C 1
ATOM 1827 O O . LYS A 1 234 ? -8.059 11.999 24.104 1.00 81.88 234 LYS A O 1
ATOM 1832 N N . GLY A 1 235 ? -9.977 12.315 25.235 1.00 86.19 235 GLY A N 1
ATOM 1833 C CA . GLY A 1 235 ? -10.893 11.781 24.229 1.00 86.19 235 GLY A CA 1
ATOM 1834 C C . GLY A 1 235 ? -11.081 10.264 24.334 1.00 86.19 235 GLY A C 1
ATOM 1835 O O . GLY A 1 235 ? -10.382 9.587 25.085 1.00 86.19 235 GLY A O 1
ATOM 1836 N N . GLY A 1 236 ? -12.046 9.739 23.576 1.00 92.00 236 GLY A N 1
ATOM 1837 C CA . GLY A 1 236 ? -12.487 8.347 23.682 1.00 92.00 236 GLY A CA 1
ATOM 1838 C C . GLY A 1 236 ? -13.525 8.124 24.787 1.00 92.00 236 GLY A C 1
ATOM 1839 O O . GLY A 1 236 ? -13.923 9.057 25.499 1.00 92.00 236 GLY A O 1
ATOM 1840 N N . TYR A 1 237 ? -13.962 6.874 24.911 1.00 95.38 237 TYR A N 1
ATOM 1841 C CA . TYR A 1 237 ? -15.083 6.472 25.753 1.00 95.38 237 TYR A CA 1
ATOM 1842 C C . TYR A 1 237 ? -14.808 5.155 26.482 1.00 95.38 237 TYR A C 1
ATOM 1844 O O . TYR A 1 237 ? -14.115 4.276 25.976 1.00 95.38 237 TYR A O 1
ATOM 1852 N N . GLU A 1 238 ? -15.375 5.028 27.673 1.00 96.00 238 GLU A N 1
ATOM 1853 C CA . GLU A 1 238 ? -15.612 3.760 28.361 1.00 96.00 238 GLU A CA 1
ATOM 1854 C C . GLU A 1 238 ? -17.114 3.490 28.339 1.00 96.00 238 GLU A C 1
ATOM 1856 O O . GLU A 1 238 ? -17.903 4.306 28.823 1.00 96.00 238 GLU A O 1
ATOM 1861 N N . ILE A 1 239 ? -17.509 2.366 27.752 1.00 96.44 239 ILE A N 1
ATOM 1862 C CA . ILE A 1 239 ? -18.897 1.924 27.669 1.00 96.44 239 ILE A CA 1
ATOM 1863 C C . ILE A 1 239 ? -19.050 0.730 28.600 1.00 96.44 239 ILE A C 1
ATOM 1865 O O . ILE A 1 239 ? -18.382 -0.283 28.428 1.00 96.44 239 ILE A O 1
ATOM 1869 N N . ILE A 1 240 ? -19.929 0.853 29.589 1.00 96.06 240 ILE A N 1
ATOM 1870 C CA . ILE A 1 240 ? -20.251 -0.234 30.511 1.00 96.06 240 ILE A CA 1
ATOM 1871 C C . ILE A 1 240 ? -21.519 -0.912 29.998 1.00 96.06 240 ILE A C 1
ATOM 1873 O O . ILE A 1 240 ? -22.573 -0.279 29.890 1.00 96.06 240 ILE A O 1
ATOM 1877 N N . ILE A 1 241 ? -21.402 -2.196 29.676 1.00 95.44 241 ILE A N 1
ATOM 1878 C CA . ILE A 1 241 ? -22.481 -3.055 29.192 1.00 95.44 241 ILE A CA 1
ATOM 1879 C C . ILE A 1 241 ? -22.801 -4.056 30.297 1.00 95.44 241 ILE A C 1
ATOM 1881 O O . ILE A 1 241 ? -21.904 -4.692 30.847 1.00 95.44 241 ILE A O 1
ATOM 1885 N N . VAL A 1 242 ? -24.078 -4.173 30.646 1.00 93.88 242 VAL A N 1
ATOM 1886 C CA . VAL A 1 242 ? -24.565 -5.132 31.642 1.00 93.88 242 VAL A CA 1
ATOM 1887 C C . VAL A 1 242 ? -25.331 -6.224 30.914 1.00 93.88 242 VAL A C 1
ATOM 1889 O O . VAL A 1 242 ? -26.290 -5.933 30.1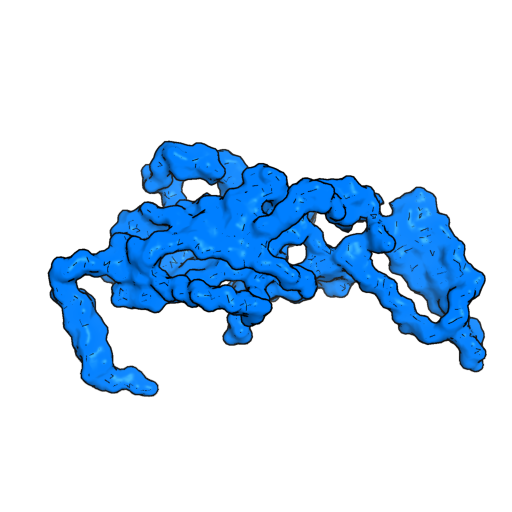93 1.00 93.88 242 VAL A O 1
ATOM 1892 N N . ASP A 1 243 ? -24.910 -7.470 31.103 1.00 89.06 243 ASP A N 1
ATOM 1893 C CA . ASP A 1 243 ? -25.632 -8.634 30.608 1.00 89.06 243 ASP A CA 1
ATOM 1894 C C . ASP A 1 243 ? -26.983 -8.730 31.329 1.00 89.06 243 ASP A C 1
ATOM 1896 O O . ASP A 1 243 ? -27.058 -8.744 32.561 1.00 89.06 243 ASP A O 1
ATOM 1900 N N . ALA A 1 244 ? -28.066 -8.773 30.555 1.00 81.50 244 ALA A N 1
ATOM 1901 C CA . ALA A 1 244 ? -29.419 -8.823 31.095 1.00 81.50 244 ALA A CA 1
ATOM 1902 C C . ALA A 1 244 ? -29.753 -10.172 31.761 1.00 81.50 244 ALA A C 1
ATOM 1904 O O . ALA A 1 244 ? -30.721 -10.249 32.514 1.00 81.50 244 ALA A O 1
ATOM 1905 N N . SER A 1 245 ? -28.986 -11.229 31.473 1.00 84.25 245 SER A N 1
ATOM 1906 C CA . SER A 1 245 ? -29.260 -12.594 31.926 1.00 84.25 245 SER A CA 1
ATOM 1907 C C . SER A 1 245 ? -28.634 -12.934 33.280 1.00 84.25 245 SER A C 1
ATOM 1909 O O . SER A 1 245 ? -29.286 -13.582 34.097 1.00 84.25 245 SER A O 1
ATOM 1911 N N . ASP A 1 246 ? -27.407 -12.481 33.550 1.00 86.81 246 ASP A N 1
ATOM 1912 C CA . ASP A 1 246 ? -26.681 -12.799 34.789 1.00 86.81 246 ASP A CA 1
ATOM 1913 C C . ASP A 1 246 ? -26.105 -11.577 35.523 1.00 86.81 246 ASP A C 1
ATOM 1915 O O . ASP A 1 246 ? -25.474 -11.719 36.573 1.00 86.81 246 ASP A O 1
ATOM 1919 N N . GLY A 1 247 ? -26.345 -10.368 35.005 1.00 85.31 247 GLY A N 1
ATOM 1920 C CA . GLY A 1 247 ? -25.896 -9.117 35.611 1.00 85.31 247 GLY A CA 1
ATOM 1921 C C . GLY A 1 247 ? -24.389 -8.870 35.509 1.00 85.31 247 GLY A C 1
ATOM 1922 O O . GLY A 1 247 ? -23.898 -7.907 36.109 1.00 85.31 247 GLY A O 1
ATOM 1923 N N . ARG A 1 248 ? -23.634 -9.702 34.770 1.00 91.56 248 ARG A N 1
ATOM 1924 C CA . ARG A 1 248 ? -22.198 -9.488 34.551 1.00 91.56 248 ARG A CA 1
ATOM 1925 C C . ARG A 1 248 ? -21.977 -8.173 33.812 1.00 91.56 248 ARG A C 1
ATOM 1927 O O . ARG A 1 248 ? -22.678 -7.847 32.858 1.00 91.56 248 ARG A O 1
ATOM 1934 N N . GLN A 1 249 ? -20.970 -7.425 34.250 1.00 92.50 249 GLN A N 1
ATOM 1935 C CA . GLN A 1 249 ? -20.588 -6.165 33.622 1.00 92.50 249 GLN A CA 1
ATOM 1936 C C . GLN A 1 249 ? -19.348 -6.355 32.759 1.00 92.50 249 GLN A C 1
ATOM 1938 O O . GLN A 1 249 ? -18.366 -6.959 33.195 1.00 92.50 249 GLN A O 1
ATOM 1943 N N . VAL A 1 250 ? -19.388 -5.801 31.554 1.00 94.12 250 VAL A N 1
ATOM 1944 C CA . VAL A 1 250 ? -18.261 -5.733 30.627 1.00 94.12 250 VAL A CA 1
ATOM 1945 C C . VAL A 1 250 ? -17.990 -4.270 30.300 1.00 94.12 250 VAL A C 1
ATOM 1947 O O . VAL A 1 250 ? -18.916 -3.464 30.199 1.00 94.12 250 VAL A O 1
ATOM 1950 N N . VAL A 1 251 ? -16.713 -3.911 30.186 1.00 95.31 251 VAL A N 1
ATOM 1951 C CA . VAL A 1 251 ? -16.284 -2.541 29.894 1.00 95.31 251 VAL A CA 1
ATOM 1952 C C . VAL A 1 251 ? -15.572 -2.514 28.551 1.00 95.31 251 VAL A C 1
ATOM 1954 O O . VAL A 1 251 ? -14.481 -3.065 28.410 1.00 95.31 251 VAL A O 1
ATOM 1957 N N . ASP A 1 252 ? -16.171 -1.814 27.595 1.00 95.06 252 ASP A N 1
ATOM 1958 C CA . ASP A 1 252 ? -15.600 -1.572 26.278 1.00 95.06 252 ASP A CA 1
ATOM 1959 C C . ASP A 1 252 ? -14.882 -0.225 26.255 1.00 95.06 252 ASP A C 1
ATOM 1961 O O . ASP A 1 252 ? -15.434 0.810 26.634 1.00 95.06 252 ASP A O 1
ATOM 1965 N N . ILE A 1 253 ? -13.632 -0.230 25.793 1.00 94.38 253 ILE A N 1
ATOM 1966 C CA . ILE A 1 253 ? -12.798 0.970 25.701 1.00 94.38 253 ILE A CA 1
ATOM 1967 C C . ILE A 1 253 ? -12.675 1.377 24.234 1.00 94.38 253 ILE A C 1
ATOM 1969 O O . ILE A 1 253 ? -12.101 0.650 23.424 1.00 94.38 253 ILE A O 1
ATOM 1973 N N . ILE A 1 254 ? -13.163 2.574 23.910 1.00 95.38 254 ILE A N 1
ATOM 1974 C CA . ILE A 1 254 ? -13.047 3.184 22.583 1.00 95.38 254 ILE A CA 1
ATOM 1975 C C . ILE A 1 254 ? -11.987 4.294 22.646 1.00 95.38 254 ILE A C 1
ATOM 1977 O O . ILE A 1 254 ? -12.117 5.215 23.461 1.00 95.38 254 ILE A O 1
ATOM 1981 N N . PRO A 1 255 ? -10.925 4.243 21.821 1.00 94.81 255 PRO A N 1
ATOM 1982 C CA . PRO A 1 255 ? -9.902 5.286 21.787 1.00 94.81 255 PRO A CA 1
ATOM 1983 C C . PRO A 1 255 ? -10.437 6.588 21.168 1.00 94.81 255 PRO A C 1
ATOM 1985 O O . PRO A 1 255 ? -11.504 6.600 20.561 1.00 94.81 255 PRO A O 1
ATOM 1988 N N . PRO A 1 256 ? -9.704 7.709 21.265 1.00 93.88 256 PRO A N 1
ATOM 1989 C CA . PRO A 1 256 ? -10.085 8.931 20.567 1.00 93.88 256 PRO A CA 1
ATOM 1990 C C . PRO A 1 256 ? -10.003 8.751 19.043 1.00 93.88 256 PRO A C 1
ATOM 1992 O O . PRO A 1 256 ? -8.960 8.350 18.514 1.00 93.88 256 PRO A O 1
ATOM 1995 N N . GLY A 1 257 ? -11.074 9.112 18.334 1.00 92.25 257 GLY A N 1
ATOM 1996 C CA . GLY A 1 257 ? -11.093 9.120 16.872 1.00 92.25 257 GLY A CA 1
ATOM 1997 C C . GLY A 1 257 ? -12.403 8.624 16.256 1.00 92.25 257 GLY A C 1
ATOM 1998 O O . GLY A 1 257 ? -13.042 9.431 15.578 1.00 92.25 257 GLY A O 1
ATOM 1999 N N . PRO A 1 258 ? -12.762 7.341 16.466 1.00 90.12 258 PRO A N 1
ATOM 2000 C CA . PRO A 1 258 ? -14.063 6.779 16.096 1.00 90.12 258 PRO A CA 1
ATOM 2001 C C . PRO A 1 258 ? -15.212 7.518 16.790 1.00 90.12 258 PRO A C 1
ATOM 2003 O O . PRO A 1 258 ? -16.236 7.747 16.111 1.00 90.12 258 PRO A O 1
#

Organism: NCBI:txid981085